Protein AF-A0A1A8FZF9-F1 (afdb_monomer)

Nearest PDB structures (foldseek):
  6gkf-assembly1_B  TM=3.981E-01  e=3.442E+00  Homo sapiens

Solvent-accessible surface area (backbone atoms only — not comparable to full-atom values): 14700 Å² total; per-residue (Å²): 135,86,88,85,87,85,87,88,85,82,92,77,90,87,85,87,76,90,87,89,86,89,90,81,89,81,89,89,84,88,87,87,83,88,81,94,77,79,89,71,78,72,78,81,76,78,72,49,43,61,52,38,18,46,63,73,44,44,72,38,72,46,77,93,58,28,74,63,40,36,64,68,61,89,72,52,71,68,56,47,55,56,46,50,56,52,42,59,71,62,46,46,88,94,44,55,73,71,51,43,54,44,28,55,55,44,48,24,33,31,50,50,51,52,51,39,37,53,49,36,39,93,65,87,62,65,71,28,46,52,47,71,66,44,60,76,55,56,72,44,45,68,56,53,44,42,74,72,71,50,50,51,63,58,47,37,52,37,36,50,30,40,34,56,50,45,54,49,42,69,74,64,59,60,93,65,48,68,55,47,75,68,49,49,51,50,47,41,52,53,37,54,47,52,34,51,60,40,42,58,54,31,53,53,53,51,50,54,53,49,50,63,50,57,79,66,55,77,52,74,63,59,52,48,50,50,50,53,52,49,59,75,69,55,73,73,94,68,68,134

Organism: NCBI:txid1143690

Structure (mmCIF, N/CA/C/O backbone):
data_AF-A0A1A8FZF9-F1
#
_entry.id   AF-A0A1A8FZF9-F1
#
loop_
_atom_site.group_PDB
_atom_site.id
_atom_site.type_symbol
_atom_site.label_atom_id
_atom_site.label_alt_id
_atom_site.label_comp_id
_atom_site.label_asym_id
_atom_site.label_entity_id
_atom_site.label_seq_id
_atom_site.pdbx_PDB_ins_code
_atom_site.Cartn_x
_atom_site.Cartn_y
_atom_site.Cartn_z
_atom_site.occupancy
_atom_site.B_iso_or_equiv
_atom_site.auth_seq_id
_atom_site.auth_comp_id
_atom_site.auth_asym_id
_atom_site.auth_atom_id
_atom_site.pdbx_PDB_model_num
ATOM 1 N N . GLU A 1 1 ? -36.161 15.144 72.512 1.00 41.38 1 GLU A N 1
ATOM 2 C CA . GLU A 1 1 ? -34.882 15.852 72.317 1.00 41.38 1 GLU A CA 1
ATOM 3 C C . GLU A 1 1 ? -34.605 15.970 70.822 1.00 41.38 1 GLU A C 1
ATOM 5 O O . GLU A 1 1 ? -34.528 14.955 70.144 1.00 41.38 1 GLU A O 1
ATOM 10 N N . GLU A 1 2 ? -34.528 17.198 70.315 1.00 36.44 2 GLU A N 1
ATOM 11 C CA . GLU A 1 2 ? -33.572 17.590 69.260 1.00 36.44 2 GLU A CA 1
ATOM 12 C C . GLU A 1 2 ? -32.290 18.111 69.963 1.00 36.44 2 GLU A C 1
ATOM 14 O O . GLU A 1 2 ? -32.360 18.294 71.185 1.00 36.44 2 GLU A O 1
ATOM 19 N N . PRO A 1 3 ? -31.154 18.420 69.286 1.00 43.31 3 PRO A N 1
ATOM 20 C CA . PRO A 1 3 ? -30.845 18.413 67.841 1.00 43.31 3 PRO A CA 1
ATOM 21 C C . PRO A 1 3 ? -29.692 17.399 67.531 1.00 43.31 3 PRO A C 1
ATOM 23 O O . PRO A 1 3 ? -29.533 16.448 68.285 1.00 43.31 3 PRO A O 1
ATOM 26 N N . THR A 1 4 ? -28.852 17.413 66.477 1.00 35.03 4 THR A N 1
ATOM 27 C CA . THR A 1 4 ? -28.523 18.375 65.394 1.00 35.03 4 THR A CA 1
ATOM 28 C C . THR A 1 4 ? -27.967 17.634 64.160 1.00 35.03 4 THR A C 1
ATOM 30 O O . THR A 1 4 ? -27.540 16.486 64.256 1.00 35.03 4 THR A O 1
ATOM 33 N N . VAL A 1 5 ? -27.875 18.318 63.015 1.00 42.47 5 VAL A N 1
ATOM 34 C CA . VAL A 1 5 ? -27.098 17.911 61.822 1.00 42.47 5 VAL A CA 1
ATOM 35 C C . VAL A 1 5 ? -25.685 18.521 61.860 1.00 42.47 5 VAL A C 1
ATOM 37 O O . VAL A 1 5 ? -25.517 19.635 62.354 1.00 42.47 5 VAL A O 1
ATOM 40 N N . THR A 1 6 ? -24.663 17.866 61.289 1.00 36.47 6 THR A N 1
ATOM 41 C CA . THR A 1 6 ? -23.446 18.571 60.815 1.00 36.47 6 THR A CA 1
ATOM 42 C C . THR A 1 6 ? -22.744 17.855 59.649 1.00 36.47 6 THR A C 1
ATOM 44 O O . THR A 1 6 ? -22.809 16.635 59.518 1.00 36.47 6 THR A O 1
ATOM 47 N N . GLU A 1 7 ? -22.115 18.641 58.768 1.00 33.09 7 GLU A N 1
ATOM 48 C CA . GLU A 1 7 ? -21.576 18.239 57.457 1.00 33.09 7 GLU A CA 1
ATOM 49 C C . GLU A 1 7 ? -20.197 17.544 57.470 1.00 33.09 7 GLU A C 1
ATOM 51 O O . GLU A 1 7 ? -19.412 17.638 58.412 1.00 33.09 7 GLU A O 1
ATOM 56 N N . ALA A 1 8 ? -19.861 16.921 56.334 1.00 36.12 8 ALA A N 1
ATOM 57 C CA . ALA A 1 8 ? -18.526 16.415 56.011 1.00 36.12 8 ALA A CA 1
ATOM 58 C C . ALA A 1 8 ? -17.609 17.489 55.372 1.00 36.12 8 ALA A C 1
ATOM 60 O O . ALA A 1 8 ? -18.101 18.360 54.655 1.00 36.12 8 ALA A O 1
ATOM 61 N N . PRO A 1 9 ? -16.266 17.368 55.479 1.00 37.16 9 PRO A N 1
ATOM 62 C CA . PRO A 1 9 ? -15.335 18.132 54.646 1.00 37.16 9 PRO A CA 1
ATOM 63 C C . PRO A 1 9 ? -14.453 17.284 53.702 1.00 37.16 9 PRO A C 1
ATOM 65 O O . PRO A 1 9 ? -13.922 16.227 54.039 1.00 37.16 9 PRO A O 1
ATOM 68 N N . VAL A 1 10 ? -14.236 17.824 52.498 1.00 33.41 10 VAL A N 1
ATOM 69 C CA . VAL A 1 10 ? -13.424 17.263 51.398 1.00 33.41 10 VAL A CA 1
ATOM 70 C C . VAL A 1 10 ? -11.909 17.478 51.612 1.00 33.41 10 VAL A C 1
ATOM 72 O O . VAL A 1 10 ? -11.500 18.606 51.903 1.00 33.41 10 VAL A O 1
ATOM 75 N N . PRO A 1 11 ? -11.028 16.491 51.337 1.00 35.78 11 PRO A N 1
ATOM 76 C CA . PRO A 1 11 ? -9.579 16.706 51.349 1.00 35.78 11 PRO A CA 1
ATOM 77 C C . PRO A 1 11 ? -9.079 17.442 50.086 1.00 35.78 11 PRO A C 1
ATOM 79 O O . PRO A 1 11 ? -9.151 16.940 48.962 1.00 35.78 11 PRO A O 1
ATOM 82 N N . LYS A 1 12 ? -8.511 18.644 50.267 1.00 33.38 12 LYS A N 1
ATOM 83 C CA . LYS A 1 12 ? -7.872 19.441 49.198 1.00 33.38 12 LYS A CA 1
ATOM 84 C C . LYS A 1 12 ? -6.376 19.122 49.027 1.00 33.38 12 LYS A C 1
ATOM 86 O O . LYS A 1 12 ? -5.649 18.846 49.975 1.00 33.38 12 LYS A O 1
ATOM 91 N N . LYS A 1 13 ? -5.909 19.242 47.779 1.00 30.19 13 LYS A N 1
ATOM 92 C CA . LYS A 1 13 ? -4.521 19.031 47.315 1.00 30.19 13 LYS A CA 1
ATOM 93 C C . LYS A 1 13 ? -3.503 19.928 48.045 1.00 30.19 13 LYS A C 1
ATOM 95 O O . LYS A 1 13 ? -3.697 21.141 48.086 1.00 30.19 13 LYS A O 1
ATOM 100 N N . LYS A 1 14 ? -2.342 19.385 48.440 1.00 32.28 14 LYS A N 1
ATOM 101 C CA . LYS A 1 14 ? -1.120 20.171 48.720 1.00 32.28 14 LYS A CA 1
ATOM 102 C C . LYS A 1 14 ? -0.102 20.020 47.581 1.00 32.28 14 LYS A C 1
ATOM 104 O O . LYS A 1 14 ? 0.283 18.913 47.225 1.00 32.28 14 LYS A O 1
ATOM 109 N N . LYS A 1 15 ? 0.346 21.151 47.021 1.00 27.69 15 LYS A N 1
ATOM 110 C CA . LYS A 1 15 ? 1.556 21.261 46.183 1.00 27.69 15 LYS A CA 1
ATOM 111 C C . LYS A 1 15 ? 2.697 21.784 47.058 1.00 27.69 15 LYS A C 1
ATOM 113 O O . LYS A 1 15 ? 2.498 22.791 47.733 1.00 27.69 15 LYS A O 1
ATOM 118 N N . ALA A 1 16 ? 3.884 21.189 46.972 1.00 34.97 16 ALA A N 1
ATOM 119 C CA . ALA A 1 16 ? 5.116 21.777 47.504 1.00 34.97 16 ALA A CA 1
ATOM 120 C C . ALA A 1 16 ? 5.939 22.430 46.376 1.00 34.97 16 ALA A C 1
ATOM 122 O O . ALA A 1 16 ? 5.921 21.983 45.229 1.00 34.97 16 ALA A O 1
ATOM 123 N N . LYS A 1 17 ? 6.625 23.529 46.701 1.00 31.14 17 LYS A N 1
ATOM 124 C CA . LYS A 1 17 ? 7.463 24.348 45.806 1.00 31.14 17 LYS A CA 1
ATOM 125 C C . LYS A 1 17 ? 8.955 24.089 46.108 1.00 31.14 17 LYS A C 1
ATOM 127 O O . LYS A 1 17 ? 9.264 23.820 47.257 1.00 31.14 17 LYS A O 1
ATOM 132 N N . LYS A 1 18 ? 9.821 24.244 45.081 1.00 26.55 18 LYS A N 1
ATOM 133 C CA . LYS A 1 18 ? 11.043 25.112 45.008 1.00 26.55 18 LYS A CA 1
ATOM 134 C C . LYS A 1 18 ? 11.926 25.190 46.287 1.00 26.55 18 LYS A C 1
ATOM 136 O O . LYS A 1 18 ? 11.402 25.455 47.352 1.00 26.55 18 LYS A O 1
ATOM 141 N N . ALA A 1 19 ? 13.263 25.167 46.292 1.00 29.77 19 ALA A N 1
ATOM 142 C CA . ALA A 1 19 ? 14.327 25.389 45.295 1.00 29.77 19 ALA A CA 1
ATOM 143 C C . ALA A 1 19 ? 15.594 24.584 45.750 1.00 29.77 19 ALA A C 1
ATOM 145 O O . ALA A 1 19 ? 15.468 23.780 46.660 1.00 29.77 19 ALA A O 1
ATOM 146 N N . LYS A 1 20 ? 16.830 24.696 45.232 1.00 29.64 20 LYS A N 1
ATOM 147 C CA . LYS A 1 20 ? 17.674 25.897 45.048 1.00 29.64 20 LYS A CA 1
ATOM 148 C C . LYS A 1 20 ? 18.932 25.540 44.226 1.00 29.64 20 LYS A C 1
ATOM 150 O O . LYS A 1 20 ? 19.351 24.391 44.190 1.00 29.64 20 LYS A O 1
ATOM 155 N N . LYS A 1 21 ? 19.523 26.543 43.573 1.00 29.03 21 LYS A N 1
ATOM 156 C CA . LYS A 1 21 ? 20.703 26.471 42.689 1.00 29.03 21 LYS A CA 1
ATOM 157 C C . LYS A 1 21 ? 21.884 27.173 43.380 1.00 29.03 21 LYS A C 1
ATOM 159 O O . LYS A 1 21 ? 21.663 28.246 43.940 1.00 29.03 21 LYS A O 1
ATOM 164 N N . SER A 1 22 ? 23.104 26.637 43.315 1.00 32.91 22 SER A N 1
ATOM 165 C CA . SER A 1 22 ? 24.343 27.325 43.740 1.00 32.91 22 SER A CA 1
ATOM 166 C C . SER A 1 22 ? 25.456 27.168 42.687 1.00 32.91 22 SER A C 1
ATOM 168 O O . SER A 1 22 ? 25.365 26.310 41.810 1.00 32.91 22 SER A O 1
ATOM 170 N N . LYS A 1 23 ? 26.430 28.093 42.683 1.00 31.77 23 LYS A N 1
ATOM 171 C CA . LYS A 1 23 ? 27.393 28.320 41.583 1.00 31.77 23 LYS A CA 1
ATOM 172 C C . LYS A 1 23 ? 28.644 29.079 42.077 1.00 31.77 23 LYS A C 1
ATOM 174 O O . LYS A 1 23 ? 28.491 30.229 42.478 1.00 31.77 23 LYS A O 1
ATOM 179 N N . ARG A 1 24 ? 29.840 28.478 41.972 1.00 29.36 24 ARG A N 1
ATOM 180 C CA . ARG A 1 24 ? 31.227 29.045 41.910 1.00 29.36 24 ARG A CA 1
ATOM 181 C C . ARG A 1 24 ? 32.188 27.825 41.869 1.00 29.36 24 ARG A C 1
ATOM 183 O O . ARG A 1 24 ? 31.876 26.862 42.554 1.00 29.36 24 ARG A O 1
ATOM 190 N N . ALA A 1 25 ? 33.171 27.651 40.970 1.00 32.25 25 ALA A N 1
ATOM 191 C CA . ALA A 1 25 ? 34.331 28.476 40.551 1.00 32.25 25 ALA A CA 1
ATOM 192 C C . ALA A 1 25 ? 35.403 28.588 41.669 1.00 32.25 25 ALA A C 1
ATOM 194 O O . ALA A 1 25 ? 35.000 28.818 42.804 1.00 32.25 25 ALA A O 1
ATOM 195 N N . LYS A 1 26 ? 36.729 28.468 41.437 1.00 31.06 26 LYS A N 1
ATOM 196 C CA . LYS A 1 26 ? 37.551 28.492 40.193 1.00 31.06 26 LYS A CA 1
ATOM 197 C C . LYS A 1 26 ? 38.982 27.922 40.461 1.00 31.06 26 LYS A C 1
ATOM 199 O O . LYS A 1 26 ? 39.368 27.903 41.620 1.00 31.06 26 LYS A O 1
ATOM 204 N N . GLU A 1 27 ? 39.746 27.602 39.397 1.00 26.88 27 GLU A N 1
ATOM 205 C CA . GLU A 1 27 ? 41.235 27.433 39.335 1.00 26.88 27 GLU A CA 1
ATOM 206 C C . GLU A 1 27 ? 41.898 26.232 40.071 1.00 26.88 27 GLU A C 1
ATOM 208 O O . GLU A 1 27 ? 41.356 25.735 41.048 1.00 26.88 27 GLU A O 1
ATOM 213 N N . ALA A 1 28 ? 43.033 25.657 39.618 1.00 29.41 28 ALA A N 1
ATOM 214 C CA . ALA A 1 28 ? 44.016 26.074 38.591 1.00 29.41 28 ALA A CA 1
ATOM 215 C C . ALA A 1 28 ? 44.566 24.908 37.708 1.00 29.41 28 ALA A C 1
ATOM 217 O O . ALA A 1 28 ? 44.296 23.736 37.961 1.00 29.41 28 ALA A O 1
ATOM 218 N N . SER A 1 29 ? 45.366 25.248 36.688 1.00 30.25 29 SER A N 1
ATOM 219 C CA . SER A 1 29 ? 46.256 24.368 35.885 1.00 30.25 29 SER A CA 1
ATOM 220 C C . SER A 1 29 ? 47.680 24.980 35.912 1.00 30.25 29 SER A C 1
ATOM 222 O O . SER A 1 29 ? 47.775 26.137 36.336 1.00 30.25 29 SER A O 1
ATOM 224 N N . PRO A 1 30 ? 48.779 24.275 35.554 1.00 42.06 30 PRO A N 1
ATOM 225 C CA . PRO A 1 30 ? 49.055 23.748 34.198 1.00 42.06 30 PRO A CA 1
ATOM 226 C C . PRO A 1 30 ? 49.694 22.321 34.263 1.00 42.06 30 PRO A C 1
ATOM 228 O O . PRO A 1 30 ? 49.529 21.664 35.286 1.00 42.06 30 PRO A O 1
ATOM 231 N N . ASP A 1 31 ? 50.374 21.717 33.275 1.00 27.83 31 ASP A N 1
ATOM 232 C CA . ASP A 1 31 ? 50.641 22.034 31.854 1.00 27.83 31 ASP A CA 1
ATOM 233 C C . ASP A 1 31 ? 50.832 20.732 31.029 1.00 27.83 31 ASP A C 1
ATOM 235 O O . ASP A 1 31 ? 51.118 19.685 31.609 1.00 27.83 31 ASP A O 1
ATOM 239 N N . SER A 1 32 ? 50.723 20.806 29.694 1.00 31.95 32 SER A N 1
ATOM 240 C CA . SER A 1 32 ? 51.457 20.001 28.687 1.00 31.95 32 SER A CA 1
ATOM 241 C C . SER A 1 32 ? 50.967 20.359 27.272 1.00 31.95 32 SER A C 1
ATOM 243 O O . SER A 1 32 ? 49.768 20.530 27.038 1.00 31.95 32 SER A O 1
ATOM 245 N N . ALA A 1 33 ? 51.888 20.481 26.314 1.00 33.41 33 ALA A N 1
ATOM 246 C CA . ALA A 1 33 ? 51.656 21.167 25.044 1.00 33.41 33 ALA A CA 1
ATOM 247 C C . ALA A 1 33 ? 51.453 20.254 23.816 1.00 33.41 33 ALA A C 1
ATOM 249 O O . ALA A 1 33 ? 51.855 19.096 23.786 1.00 33.41 33 ALA A O 1
ATOM 250 N N . CYS A 1 34 ? 50.971 20.895 22.742 1.00 26.11 34 CYS A N 1
ATOM 251 C CA . CYS A 1 34 ? 51.179 20.542 21.330 1.00 26.11 34 CYS A CA 1
ATOM 252 C C . CYS A 1 34 ? 50.431 19.319 20.751 1.00 26.11 34 CYS A C 1
ATOM 254 O O . CYS A 1 34 ? 50.871 18.181 20.862 1.00 26.11 34 CYS A O 1
ATOM 256 N N . ALA A 1 35 ? 49.378 19.577 19.964 1.00 30.86 35 ALA A N 1
ATOM 257 C CA . ALA A 1 35 ? 49.491 19.591 18.494 1.00 30.86 35 ALA A CA 1
ATOM 258 C C . ALA A 1 35 ? 48.116 19.798 17.827 1.00 30.86 35 ALA A C 1
ATOM 260 O O . ALA A 1 35 ? 47.153 19.091 18.113 1.00 30.86 35 ALA A O 1
ATOM 261 N N . SER A 1 36 ? 48.021 20.743 16.886 1.00 36.34 36 SER A N 1
ATOM 262 C CA . SER A 1 36 ? 46.842 20.853 16.016 1.00 36.34 36 SER A CA 1
ATOM 263 C C . SER A 1 36 ? 46.877 19.788 14.922 1.00 36.34 36 SER A C 1
ATOM 265 O O . SER A 1 36 ? 47.754 19.826 14.060 1.00 36.34 36 SER A O 1
ATOM 267 N N . SER A 1 37 ? 45.864 18.924 14.857 1.00 33.16 37 SER A N 1
ATOM 268 C CA . SER A 1 37 ? 45.554 18.176 13.637 1.00 33.16 37 SER A CA 1
ATOM 269 C C . SER A 1 37 ? 44.045 18.088 13.388 1.00 33.16 37 SER A C 1
ATOM 271 O O . SER A 1 37 ? 43.299 17.400 14.071 1.00 33.16 37 SER A O 1
ATOM 273 N N . LYS A 1 38 ? 43.626 18.835 12.359 1.00 34.06 38 LYS A N 1
ATOM 274 C CA . LYS A 1 38 ? 42.536 18.541 11.414 1.00 34.06 38 LYS A CA 1
ATOM 275 C C . LYS A 1 38 ? 41.290 17.852 11.995 1.00 34.06 38 LYS A C 1
ATOM 277 O O . LYS A 1 38 ? 41.224 16.632 12.088 1.00 34.06 38 LYS A O 1
ATOM 282 N N . THR A 1 39 ? 40.232 18.638 12.192 1.00 34.50 39 THR A N 1
ATOM 283 C CA . THR A 1 39 ? 38.859 18.131 12.314 1.00 34.50 39 THR A CA 1
ATOM 284 C C . THR A 1 39 ? 38.441 17.441 11.012 1.00 34.50 39 THR A C 1
ATOM 286 O O . THR A 1 39 ? 37.892 18.072 10.104 1.00 34.50 39 THR A O 1
ATOM 289 N N . GLU A 1 40 ? 38.720 16.145 10.889 1.00 35.19 40 GLU A N 1
ATOM 290 C CA . GLU A 1 40 ? 38.207 15.343 9.784 1.00 35.19 40 GLU A CA 1
ATOM 291 C C . GLU A 1 40 ? 36.677 15.352 9.817 1.00 35.19 40 GLU A C 1
ATOM 293 O O . GLU A 1 40 ? 36.043 15.097 10.844 1.00 35.19 40 GLU A O 1
ATOM 298 N N . LYS A 1 41 ? 36.062 15.663 8.670 1.00 40.44 41 LYS A N 1
ATOM 299 C CA . LYS A 1 41 ? 34.616 15.520 8.499 1.00 40.44 41 LYS A CA 1
ATOM 300 C C . LYS A 1 41 ? 34.265 14.049 8.679 1.00 40.44 41 LYS A C 1
ATOM 302 O O . LYS A 1 41 ? 34.543 13.246 7.790 1.00 40.44 41 LYS A O 1
ATOM 307 N N . SER A 1 42 ? 33.595 13.726 9.783 1.00 34.91 42 SER A N 1
ATOM 308 C CA . SER A 1 42 ? 32.969 12.421 9.987 1.00 34.91 42 SER A CA 1
ATOM 309 C C . SER A 1 42 ? 32.157 12.050 8.735 1.00 34.91 42 SER A C 1
ATOM 311 O O . SER A 1 42 ? 31.395 12.899 8.246 1.00 34.91 42 SER A O 1
ATOM 313 N N . PRO A 1 43 ? 32.297 10.830 8.183 1.00 45.16 43 PRO A N 1
ATOM 314 C CA . PRO A 1 43 ? 31.506 10.419 7.034 1.00 45.16 43 PRO A CA 1
ATOM 315 C C . PRO A 1 43 ? 30.019 10.571 7.354 1.00 45.16 43 PRO A C 1
ATOM 317 O O . PRO A 1 43 ? 29.560 10.111 8.398 1.00 45.16 43 PRO A O 1
ATOM 320 N N . LYS A 1 44 ? 29.253 11.212 6.462 1.00 49.62 44 LYS A N 1
ATOM 321 C CA . LYS A 1 44 ? 27.790 11.231 6.581 1.00 49.62 44 LYS A CA 1
ATOM 322 C C . LYS A 1 44 ? 27.299 9.789 6.493 1.00 49.62 44 LYS A C 1
ATOM 324 O O . LYS A 1 44 ? 27.306 9.209 5.407 1.00 49.62 44 LYS A O 1
ATOM 329 N N . GLU A 1 45 ? 26.908 9.227 7.631 1.00 53.69 45 GLU A N 1
ATOM 330 C CA . GLU A 1 45 ? 26.400 7.864 7.734 1.00 53.69 45 GLU A CA 1
ATOM 331 C C . GLU A 1 45 ? 25.238 7.683 6.746 1.00 53.69 45 GLU A C 1
ATOM 333 O O . GLU A 1 45 ? 24.268 8.450 6.742 1.00 53.69 45 GLU A O 1
ATOM 338 N N . LYS A 1 46 ? 25.376 6.725 5.821 1.00 74.12 46 LYS A N 1
ATOM 339 C CA . LYS A 1 46 ? 24.377 6.508 4.771 1.00 74.12 46 LYS A CA 1
ATOM 340 C C . LYS A 1 46 ? 23.118 5.928 5.410 1.00 74.12 46 LYS A C 1
ATOM 342 O O . LYS A 1 46 ? 23.102 4.753 5.765 1.00 74.12 46 LYS A O 1
ATOM 347 N N . LEU A 1 47 ? 22.065 6.746 5.497 1.00 81.50 47 LEU A N 1
ATOM 348 C CA . LEU A 1 47 ? 20.734 6.342 5.962 1.00 81.50 47 LEU A CA 1
ATOM 349 C C . LEU A 1 47 ? 20.314 5.004 5.344 1.00 81.50 47 LEU A C 1
ATOM 351 O O . LEU A 1 47 ? 20.303 4.842 4.114 1.00 81.50 47 LEU A O 1
ATOM 355 N N . SER A 1 48 ? 19.918 4.059 6.196 1.00 92.06 48 SER A N 1
ATOM 356 C CA . SER A 1 48 ? 19.479 2.743 5.744 1.00 92.06 48 SER A CA 1
ATOM 357 C C . SER A 1 48 ? 18.271 2.860 4.809 1.00 92.06 48 SER A C 1
ATOM 359 O O . SER A 1 48 ? 17.481 3.807 4.882 1.00 92.06 48 SER A O 1
ATOM 361 N N . ALA A 1 49 ? 18.078 1.863 3.942 1.00 91.75 49 ALA A N 1
ATOM 362 C CA . ALA A 1 49 ? 16.921 1.789 3.042 1.00 91.75 49 ALA A CA 1
ATOM 363 C C . ALA A 1 49 ? 15.581 2.005 3.778 1.00 91.75 49 ALA A C 1
ATOM 365 O O . ALA A 1 49 ? 14.685 2.690 3.285 1.00 91.75 49 ALA A O 1
ATOM 366 N N . ARG A 1 50 ? 15.462 1.469 5.002 1.00 94.69 50 ARG A N 1
ATOM 367 C CA . ARG A 1 50 ? 14.283 1.627 5.863 1.00 94.69 50 ARG A CA 1
ATOM 368 C C . ARG A 1 50 ? 14.096 3.068 6.342 1.00 94.69 50 ARG A C 1
ATOM 370 O O . ARG A 1 50 ? 12.961 3.538 6.397 1.00 94.69 50 ARG A O 1
ATOM 377 N N . GLU A 1 51 ? 15.171 3.754 6.717 1.00 94.06 51 GLU A N 1
ATOM 378 C CA . GLU A 1 51 ? 15.111 5.137 7.205 1.00 94.06 51 GLU A CA 1
ATOM 379 C C . GLU A 1 51 ? 14.814 6.114 6.076 1.00 94.06 51 GLU A C 1
ATOM 381 O O . GLU A 1 51 ? 13.944 6.965 6.248 1.00 94.06 51 GLU A O 1
ATOM 386 N N . ARG A 1 52 ? 15.434 5.936 4.900 1.00 94.50 52 ARG A N 1
ATOM 387 C CA . ARG A 1 52 ? 15.089 6.690 3.683 1.00 94.50 52 ARG A CA 1
ATOM 388 C C . ARG A 1 52 ? 13.610 6.533 3.333 1.00 94.50 52 ARG A C 1
ATOM 390 O O . ARG A 1 52 ? 12.905 7.527 3.161 1.00 94.50 52 ARG A O 1
ATOM 397 N N . ALA A 1 53 ? 13.109 5.297 3.334 1.00 94.31 53 ALA A N 1
ATOM 398 C CA . ALA A 1 53 ? 11.700 5.015 3.083 1.00 94.31 53 ALA A CA 1
ATOM 399 C C . ALA A 1 53 ? 10.758 5.605 4.151 1.00 94.31 53 ALA A C 1
ATOM 401 O O . ALA A 1 53 ? 9.686 6.104 3.812 1.00 94.31 53 ALA A O 1
ATOM 402 N N . PHE A 1 54 ? 11.145 5.607 5.431 1.00 95.25 54 PHE A N 1
ATOM 403 C CA . PHE A 1 54 ? 10.370 6.257 6.495 1.00 95.25 54 PHE A CA 1
ATOM 404 C C . PHE A 1 54 ? 10.367 7.789 6.355 1.00 95.25 54 PHE A C 1
ATOM 406 O O . PHE A 1 54 ? 9.300 8.400 6.355 1.00 95.25 54 PHE A O 1
ATOM 413 N N . GLN A 1 55 ? 11.529 8.421 6.176 1.00 94.88 55 GLN A N 1
ATOM 414 C CA . GLN A 1 55 ? 11.631 9.876 6.020 1.00 94.88 55 GLN A CA 1
ATOM 415 C C . GLN A 1 55 ? 10.859 10.362 4.785 1.00 94.88 55 GLN A C 1
ATOM 417 O O . GLN A 1 55 ? 10.044 11.278 4.894 1.00 94.88 55 GLN A O 1
ATOM 422 N N . GLY A 1 56 ? 11.025 9.699 3.636 1.00 93.56 56 GLY A N 1
ATOM 423 C CA . GLY A 1 56 ? 10.325 10.057 2.401 1.00 93.56 56 GLY A CA 1
ATOM 424 C C . GLY A 1 56 ? 8.814 9.786 2.419 1.00 93.56 56 GLY A C 1
ATOM 425 O O . GLY A 1 56 ? 8.080 10.418 1.662 1.00 93.56 56 GLY A O 1
ATOM 426 N N . LEU A 1 57 ? 8.314 8.896 3.289 1.00 94.88 57 LEU A N 1
ATOM 427 C CA . LEU A 1 57 ? 6.870 8.678 3.469 1.00 94.88 57 LEU A CA 1
ATOM 428 C C . LEU A 1 57 ? 6.214 9.630 4.480 1.00 94.88 57 LEU A C 1
ATOM 430 O O . LEU A 1 57 ? 4.997 9.838 4.417 1.00 94.88 57 LEU A O 1
ATOM 434 N N . ALA A 1 58 ? 6.983 10.219 5.400 1.00 94.12 58 ALA A N 1
ATOM 435 C CA . ALA A 1 58 ? 6.454 11.072 6.463 1.00 94.12 58 ALA A CA 1
ATOM 436 C C . ALA A 1 58 ? 5.533 12.217 5.977 1.00 94.12 58 ALA A C 1
ATOM 438 O O . ALA A 1 58 ? 4.487 12.420 6.609 1.00 94.12 58 ALA A O 1
ATOM 439 N N . PRO A 1 59 ? 5.800 12.913 4.847 1.00 93.56 59 PRO A N 1
ATOM 440 C CA . PRO A 1 59 ? 4.921 13.971 4.346 1.00 93.56 59 PRO A CA 1
ATOM 441 C C . PRO A 1 59 ? 3.475 13.520 4.098 1.00 93.56 59 PRO A C 1
ATOM 443 O O . PRO A 1 59 ? 2.550 14.291 4.376 1.00 93.56 59 PRO A O 1
ATOM 446 N N . TYR A 1 60 ? 3.264 12.282 3.629 1.00 92.75 60 TYR A N 1
ATOM 447 C CA . TYR A 1 60 ? 1.942 11.739 3.283 1.00 92.75 60 TYR A CA 1
ATOM 448 C C . TYR A 1 60 ? 1.140 11.289 4.514 1.00 92.75 60 TYR A C 1
ATOM 450 O O . TYR A 1 60 ? -0.090 11.362 4.515 1.00 92.75 60 TYR A O 1
ATOM 458 N N . PHE A 1 61 ? 1.824 10.893 5.592 1.00 91.56 61 PHE A N 1
ATOM 459 C CA . PHE A 1 61 ? 1.200 10.505 6.863 1.00 91.56 61 PHE A CA 1
ATOM 460 C C . PHE A 1 61 ? 1.046 11.662 7.867 1.00 91.56 61 PHE A C 1
ATOM 462 O O . PHE A 1 61 ? 0.384 11.488 8.895 1.00 91.56 61 PHE A O 1
ATOM 469 N N . ALA A 1 62 ? 1.591 12.847 7.576 1.00 86.00 62 ALA A N 1
ATOM 470 C CA . ALA A 1 62 ? 1.514 14.035 8.427 1.00 86.00 62 ALA A CA 1
ATOM 471 C C . ALA A 1 62 ? 0.293 14.940 8.141 1.00 86.00 62 ALA A C 1
ATOM 473 O O . ALA A 1 62 ? -0.113 15.138 6.992 1.00 86.00 62 ALA A O 1
ATOM 474 N N . GLY A 1 63 ? -0.231 15.586 9.189 1.00 84.38 63 GLY A N 1
ATOM 475 C CA . GLY A 1 63 ? -1.278 16.616 9.100 1.00 84.38 63 GLY A CA 1
ATOM 476 C C . GLY A 1 63 ? -2.717 16.093 8.984 1.00 84.38 63 GLY A C 1
ATOM 477 O O . GLY A 1 63 ? -2.977 14.894 9.090 1.00 84.38 63 GLY A O 1
ATOM 478 N N . LYS A 1 64 ? -3.665 17.023 8.788 1.00 76.19 64 LYS A N 1
ATOM 479 C CA . LYS A 1 64 ? -5.119 16.754 8.754 1.00 76.19 64 LYS A CA 1
ATOM 480 C C . LYS A 1 64 ? -5.606 16.143 7.425 1.00 76.19 64 LYS A C 1
ATOM 482 O O . LYS A 1 64 ? -6.606 15.439 7.409 1.00 76.19 64 LYS A O 1
ATOM 487 N N . SER A 1 65 ? -4.888 16.358 6.320 1.00 80.12 65 SER A N 1
ATOM 488 C CA . SER A 1 65 ? -5.311 16.025 4.946 1.00 80.12 65 SER A CA 1
ATOM 489 C C . SER A 1 65 ? -4.761 14.696 4.395 1.00 80.12 65 SER A C 1
ATOM 491 O O . SER A 1 65 ? -4.611 14.544 3.181 1.00 80.12 65 SER A O 1
ATOM 493 N N . LYS A 1 66 ? -4.465 13.716 5.268 1.00 82.50 66 LYS A N 1
ATOM 494 C CA . LYS A 1 66 ? -3.769 12.459 4.906 1.00 82.50 66 LYS A CA 1
ATOM 495 C C . LYS A 1 66 ? -4.380 11.758 3.688 1.00 82.50 66 LYS A C 1
ATOM 497 O O . LYS A 1 66 ? -3.661 11.435 2.754 1.00 82.50 66 LYS A O 1
ATOM 502 N N . ALA A 1 67 ? -5.704 11.587 3.656 1.00 81.00 67 ALA A N 1
ATOM 503 C CA . ALA A 1 67 ? -6.395 10.921 2.548 1.00 81.00 67 ALA A CA 1
ATOM 504 C C . ALA A 1 67 ? -6.118 11.578 1.182 1.00 81.00 67 ALA A C 1
ATOM 506 O O . ALA A 1 67 ? -5.888 10.873 0.206 1.00 81.00 67 ALA A O 1
ATOM 507 N N . SER A 1 68 ? -6.065 12.914 1.113 1.00 85.00 68 SER A N 1
ATOM 508 C CA . SER A 1 68 ? -5.759 13.610 -0.142 1.00 85.00 68 SER A CA 1
ATOM 509 C C . SER A 1 68 ? -4.298 13.424 -0.556 1.00 85.00 68 SER A C 1
ATOM 511 O O . SER A 1 68 ? -4.015 13.095 -1.704 1.00 85.00 68 SER A O 1
ATOM 513 N N . LYS A 1 69 ? -3.368 13.533 0.402 1.00 89.94 69 LYS A N 1
ATOM 514 C CA . LYS A 1 69 ? -1.935 13.308 0.158 1.00 89.94 69 LYS A CA 1
ATOM 515 C C . LYS A 1 69 ? -1.624 11.890 -0.327 1.00 89.94 69 LYS A C 1
ATOM 517 O O . LYS A 1 69 ? -0.717 11.716 -1.128 1.00 89.94 69 LYS A O 1
ATOM 522 N N . LEU A 1 70 ? -2.365 10.893 0.159 1.00 90.38 70 LEU A N 1
ATOM 523 C CA . LEU A 1 70 ? -2.202 9.485 -0.217 1.00 90.38 70 LEU A CA 1
ATOM 524 C C . LEU A 1 70 ? -2.708 9.171 -1.638 1.00 90.38 70 LEU A C 1
ATOM 526 O O . LEU A 1 70 ? -2.202 8.238 -2.258 1.00 90.38 70 LEU A O 1
ATOM 530 N N . ARG A 1 71 ? -3.669 9.945 -2.165 1.00 88.88 71 ARG A N 1
ATOM 531 C CA . ARG A 1 71 ? -4.113 9.847 -3.570 1.00 88.88 71 ARG A CA 1
ATOM 532 C C . ARG A 1 71 ? -3.064 10.414 -4.530 1.00 88.88 71 ARG A C 1
ATOM 534 O O . ARG A 1 71 ? -2.775 9.810 -5.562 1.00 88.88 71 ARG A O 1
ATOM 541 N N . ASN A 1 72 ? -2.451 11.528 -4.131 1.00 90.44 72 ASN A N 1
ATOM 542 C CA . ASN A 1 72 ? -1.561 12.347 -4.955 1.00 90.44 72 ASN A CA 1
ATOM 543 C C . ASN A 1 72 ? -0.073 12.064 -4.658 1.00 90.44 72 ASN A C 1
ATOM 545 O O . ASN A 1 72 ? 0.733 12.988 -4.558 1.00 90.44 72 ASN A O 1
ATOM 549 N N . ILE A 1 73 ? 0.294 10.794 -4.449 1.00 92.25 73 ILE A N 1
ATOM 550 C CA . ILE A 1 73 ? 1.698 10.393 -4.269 1.00 92.25 73 ILE A CA 1
ATOM 551 C C . ILE A 1 73 ? 2.376 10.357 -5.649 1.00 92.25 73 ILE A C 1
ATOM 553 O O . ILE A 1 73 ? 1.987 9.510 -6.453 1.00 92.25 73 ILE A O 1
ATOM 557 N N . PRO A 1 74 ? 3.401 11.192 -5.912 1.00 91.62 74 PRO A N 1
ATOM 558 C CA . PRO A 1 74 ? 4.150 11.151 -7.162 1.00 91.62 74 PRO A CA 1
ATOM 559 C C . PRO A 1 74 ? 5.053 9.915 -7.210 1.00 91.62 74 PRO A C 1
ATOM 561 O O . PRO A 1 74 ? 5.827 9.646 -6.277 1.00 91.62 74 PRO A O 1
ATOM 564 N N . LEU A 1 75 ? 4.968 9.183 -8.311 1.00 91.12 75 LEU A N 1
ATOM 565 C CA . LEU A 1 75 ? 5.702 7.955 -8.607 1.00 91.12 75 LEU A CA 1
ATOM 566 C C . LEU A 1 75 ? 6.422 8.001 -9.964 1.00 91.12 75 LEU A C 1
ATOM 568 O O . LEU A 1 75 ? 7.322 7.193 -10.182 1.00 91.12 75 LEU A O 1
ATOM 572 N N . GLY A 1 76 ? 6.098 8.974 -10.818 1.00 90.88 76 GLY A N 1
ATOM 573 C CA . GLY A 1 76 ? 6.707 9.153 -12.134 1.00 90.88 76 GLY A CA 1
ATOM 574 C C . GLY A 1 76 ? 5.896 8.476 -13.237 1.00 90.88 76 GLY A C 1
ATOM 575 O O . GLY A 1 76 ? 5.219 7.475 -13.007 1.00 90.88 76 GLY A O 1
ATOM 576 N N . THR A 1 77 ? 5.974 9.030 -14.446 1.00 90.31 77 THR A N 1
ATOM 577 C CA . THR A 1 77 ? 5.053 8.755 -15.566 1.00 90.31 77 THR A CA 1
ATOM 578 C C . THR A 1 77 ? 4.887 7.271 -15.900 1.00 90.31 77 THR A C 1
ATOM 580 O O . THR A 1 77 ? 3.761 6.808 -16.050 1.00 90.31 77 THR A O 1
ATOM 583 N N . SER A 1 78 ? 5.978 6.500 -15.956 1.00 91.12 78 SER A N 1
ATOM 584 C CA . SER A 1 78 ? 5.931 5.057 -16.252 1.00 91.12 78 SER A CA 1
ATOM 585 C C . SER A 1 78 ? 5.185 4.245 -15.181 1.00 91.12 78 SER A C 1
ATOM 587 O O . SER A 1 78 ? 4.420 3.343 -15.517 1.00 91.12 78 SER A O 1
ATOM 589 N N . ILE A 1 79 ? 5.373 4.577 -13.899 1.00 94.88 79 ILE A N 1
ATOM 590 C CA . ILE A 1 79 ? 4.705 3.890 -12.785 1.00 94.88 79 ILE A CA 1
ATOM 591 C C . ILE A 1 79 ? 3.251 4.352 -12.660 1.00 94.88 79 ILE A C 1
ATOM 593 O O . ILE A 1 79 ? 2.378 3.544 -12.356 1.00 94.88 79 ILE A O 1
ATOM 597 N N . GLU A 1 80 ? 2.983 5.638 -12.892 1.00 95.19 80 GLU A N 1
ATOM 598 C CA . GLU A 1 80 ? 1.634 6.206 -12.831 1.00 95.19 80 GLU A CA 1
ATOM 599 C C . GLU A 1 80 ? 0.746 5.679 -13.961 1.00 95.19 80 GLU A C 1
ATOM 601 O O . GLU A 1 80 ? -0.351 5.224 -13.664 1.00 95.19 80 GLU A O 1
ATOM 606 N N . SER A 1 81 ? 1.248 5.604 -15.199 1.00 94.94 81 SER A N 1
ATOM 607 C CA . SER A 1 81 ? 0.538 4.991 -16.334 1.00 94.94 81 SER A CA 1
ATOM 608 C C . SER A 1 81 ? 0.077 3.559 -16.018 1.00 94.94 81 SER A C 1
ATOM 610 O O . SER A 1 81 ? -1.115 3.264 -16.030 1.00 94.94 81 SER A O 1
ATOM 612 N N . TYR A 1 82 ? 0.998 2.700 -15.566 1.00 96.88 82 TYR A N 1
ATOM 613 C CA . TYR A 1 82 ? 0.668 1.325 -15.175 1.00 96.88 82 TYR A CA 1
ATOM 614 C C . TYR A 1 82 ? -0.297 1.231 -13.974 1.00 96.88 82 TYR A C 1
ATOM 616 O O . TYR A 1 82 ? -1.016 0.246 -13.787 1.00 96.88 82 TYR A O 1
ATOM 624 N N . LEU A 1 83 ? -0.313 2.251 -13.113 1.00 96.88 83 LEU A N 1
ATOM 625 C CA . LEU A 1 83 ? -1.249 2.318 -11.997 1.00 96.88 83 LEU A CA 1
ATOM 626 C C . LEU A 1 83 ? -2.655 2.750 -12.407 1.00 96.88 83 LEU A C 1
ATOM 628 O O . LEU A 1 83 ? -3.585 2.402 -11.681 1.00 96.88 83 LEU A O 1
ATOM 632 N N . GLU A 1 84 ? -2.826 3.436 -13.536 1.00 96.38 84 GLU A N 1
ATOM 633 C CA . GLU A 1 84 ? -4.148 3.689 -14.117 1.00 96.38 84 GLU A CA 1
ATOM 634 C C . GLU A 1 84 ? -4.720 2.417 -14.775 1.00 96.38 84 GLU A C 1
ATOM 636 O O . GLU A 1 84 ? -5.908 2.131 -14.607 1.00 96.38 84 GLU A O 1
ATOM 641 N N . ASP A 1 85 ? -3.884 1.561 -15.381 1.00 96.88 85 ASP A N 1
ATOM 642 C CA . ASP A 1 85 ? -4.298 0.213 -15.823 1.00 96.88 85 ASP A CA 1
ATOM 643 C C . ASP A 1 85 ? -4.783 -0.634 -14.630 1.00 96.88 85 ASP A C 1
ATOM 645 O O . ASP A 1 85 ? -5.872 -1.221 -14.643 1.00 96.88 85 ASP A O 1
ATOM 649 N N . TYR A 1 86 ? -4.004 -0.649 -13.539 1.00 97.69 86 TYR A N 1
ATOM 650 C CA . TYR A 1 86 ? -4.396 -1.322 -12.298 1.00 97.69 86 TYR A CA 1
ATOM 651 C C . TYR A 1 86 ? -5.638 -0.690 -11.653 1.00 97.69 86 TYR A C 1
ATOM 653 O O . TYR A 1 86 ? -6.465 -1.411 -11.090 1.00 97.69 86 TYR A O 1
ATOM 661 N N . PHE A 1 87 ? -5.795 0.637 -11.724 1.00 97.19 87 PHE A N 1
ATOM 662 C CA . PHE A 1 87 ? -6.989 1.317 -11.226 1.00 97.19 87 PHE A CA 1
ATOM 663 C C . PHE A 1 87 ? -8.227 0.884 -12.009 1.00 97.19 87 PHE A C 1
ATOM 665 O O . PHE A 1 87 ? -9.212 0.486 -11.390 1.00 97.19 87 PHE A O 1
ATOM 672 N N . THR A 1 88 ? -8.140 0.862 -13.339 1.00 96.62 88 THR A N 1
ATOM 673 C CA . THR A 1 88 ? -9.198 0.394 -14.242 1.00 96.62 88 THR A CA 1
ATOM 674 C C . THR A 1 88 ? -9.613 -1.041 -13.912 1.00 96.62 88 THR A C 1
ATOM 676 O O . THR A 1 88 ? -10.802 -1.324 -13.806 1.00 96.62 88 THR A O 1
ATOM 679 N N . TYR A 1 89 ? -8.651 -1.929 -13.633 1.00 95.56 89 TYR A N 1
ATOM 680 C CA . TYR A 1 89 ? -8.919 -3.311 -13.213 1.00 95.56 89 TYR A CA 1
ATOM 681 C C . TYR A 1 89 ? -9.654 -3.439 -11.860 1.00 95.56 89 TYR A C 1
ATOM 683 O O . TYR A 1 89 ? -10.461 -4.351 -11.685 1.00 95.56 89 TYR A O 1
ATOM 691 N N . ILE A 1 90 ? -9.386 -2.564 -10.880 1.00 95.38 90 ILE A N 1
ATOM 692 C CA . ILE A 1 90 ? -10.039 -2.622 -9.551 1.00 95.38 90 ILE A CA 1
ATOM 693 C C . ILE A 1 90 ? -11.277 -1.724 -9.417 1.00 95.38 90 ILE A C 1
ATOM 695 O O . ILE A 1 90 ? -11.951 -1.775 -8.377 1.00 95.38 90 ILE A O 1
ATOM 699 N N . PHE A 1 91 ? -11.529 -0.868 -10.406 1.00 94.69 91 PHE A N 1
ATOM 700 C CA . PHE A 1 91 ? -12.677 0.022 -10.468 1.00 94.69 91 PHE A CA 1
ATOM 701 C C . PHE A 1 91 ? -13.918 -0.747 -10.933 1.00 94.69 91 PHE A C 1
ATOM 703 O O . PHE A 1 91 ? -13.842 -1.688 -11.715 1.00 94.69 91 PHE A O 1
ATOM 710 N N . CYS A 1 92 ? -15.082 -0.362 -10.419 1.00 91.62 92 CYS A N 1
ATOM 711 C CA . CYS A 1 92 ? -16.356 -0.990 -10.749 1.00 91.62 92 CYS A CA 1
ATOM 712 C C . CYS A 1 92 ? -17.308 0.126 -11.199 1.00 91.62 92 CYS A C 1
ATOM 714 O O . CYS A 1 92 ? -17.839 0.820 -10.328 1.00 91.62 92 CYS A O 1
ATOM 716 N N . PRO A 1 93 ? -17.479 0.345 -12.520 1.00 89.50 93 PRO A N 1
ATOM 717 C CA . PRO A 1 93 ? -18.283 1.449 -13.049 1.00 89.50 93 PRO A CA 1
ATOM 718 C C . PRO A 1 93 ? -19.733 1.416 -12.558 1.00 89.50 93 PRO A C 1
ATOM 720 O O . PRO A 1 93 ? -20.232 2.413 -12.047 1.00 89.50 93 PRO A O 1
ATOM 723 N N . GLU A 1 94 ? -20.355 0.237 -12.611 1.00 92.38 94 GLU A N 1
ATOM 724 C CA . GLU A 1 94 ? -21.725 -0.036 -12.145 1.00 92.38 94 GLU A CA 1
ATOM 725 C C . GLU A 1 94 ? -21.838 -0.130 -10.610 1.00 92.38 94 GLU A C 1
ATOM 727 O O . GLU A 1 94 ? -22.917 -0.324 -10.051 1.00 92.38 94 GLU A O 1
ATOM 732 N N . GLY A 1 95 ? -20.715 -0.015 -9.896 1.00 89.62 95 GLY A N 1
ATOM 733 C CA . GLY A 1 95 ? -20.672 -0.077 -8.444 1.00 89.62 95 GLY A CA 1
ATOM 734 C C . GLY A 1 95 ? -21.216 1.189 -7.783 1.00 89.62 95 GLY A C 1
ATOM 735 O O . GLY A 1 95 ? -21.102 2.297 -8.300 1.00 89.62 95 GLY A O 1
ATOM 736 N N . THR A 1 96 ? -21.736 1.038 -6.562 1.00 95.25 96 THR A N 1
ATOM 737 C CA . THR A 1 96 ? -22.161 2.182 -5.731 1.00 95.25 96 THR A CA 1
ATOM 738 C C . THR A 1 96 ? -21.030 3.202 -5.531 1.00 95.25 96 THR A C 1
ATOM 740 O O . THR A 1 96 ? -19.851 2.842 -5.539 1.00 95.25 96 THR A O 1
ATOM 743 N N . THR A 1 97 ? -21.357 4.459 -5.213 1.00 94.38 97 THR A N 1
ATOM 744 C CA . THR A 1 97 ? -20.365 5.513 -4.900 1.00 94.38 97 THR A CA 1
ATOM 745 C C . THR A 1 97 ? -19.318 5.052 -3.875 1.00 94.38 97 THR A C 1
ATOM 747 O O . THR A 1 97 ? -18.125 5.279 -4.049 1.00 94.38 97 THR A O 1
ATOM 750 N N . LYS A 1 98 ? -19.731 4.289 -2.851 1.00 93.69 98 LYS A N 1
ATOM 751 C CA . LYS A 1 98 ? -18.815 3.705 -1.853 1.00 93.69 98 LYS A CA 1
ATOM 752 C C . LYS A 1 98 ? -17.851 2.674 -2.447 1.00 93.69 98 LYS A C 1
ATOM 754 O O . LYS A 1 98 ? -16.741 2.519 -1.946 1.00 93.69 98 LYS A O 1
ATOM 759 N N . MET A 1 99 ? -18.242 1.930 -3.481 1.00 93.56 99 MET A N 1
ATOM 760 C CA . MET A 1 99 ? -17.350 1.004 -4.194 1.00 93.56 99 MET A CA 1
ATOM 761 C C . MET A 1 99 ? -16.307 1.767 -5.019 1.00 93.56 99 MET A C 1
ATOM 763 O O . MET A 1 99 ? -15.132 1.398 -4.988 1.00 93.56 99 MET A O 1
ATOM 767 N N . GLN A 1 100 ? -16.707 2.868 -5.655 1.00 93.75 100 GLN A N 1
ATOM 768 C CA . GLN A 1 100 ? -15.816 3.767 -6.397 1.00 93.75 100 GLN A CA 1
ATOM 769 C C . GLN A 1 100 ? -14.799 4.454 -5.455 1.00 93.75 100 GLN A C 1
ATOM 771 O O . GLN A 1 100 ? -13.588 4.361 -5.665 1.00 93.75 100 GLN A O 1
ATOM 776 N N . GLU A 1 101 ? -15.251 5.025 -4.331 1.00 93.12 101 GLU A N 1
ATOM 777 C CA . GLU A 1 101 ? -14.381 5.564 -3.267 1.00 93.12 101 GLU A CA 1
ATOM 778 C C . GLU A 1 101 ? -13.427 4.503 -2.692 1.00 93.12 101 GLU A C 1
ATOM 780 O O . GLU A 1 101 ? -12.249 4.768 -2.412 1.00 93.12 101 GLU A O 1
ATOM 785 N N . ASN A 1 102 ? -13.917 3.269 -2.532 1.00 93.69 102 ASN A N 1
ATOM 786 C CA . ASN A 1 102 ? -13.090 2.150 -2.104 1.00 93.69 102 ASN A CA 1
ATOM 787 C C . ASN A 1 102 ? -12.000 1.837 -3.134 1.00 93.69 102 ASN A C 1
ATOM 789 O O . ASN A 1 102 ? -10.867 1.623 -2.712 1.00 93.69 102 ASN A O 1
ATOM 793 N N . ALA A 1 103 ? -12.278 1.856 -4.443 1.00 95.06 103 ALA A N 1
ATOM 794 C CA . ALA A 1 103 ? -11.265 1.657 -5.485 1.00 95.06 103 ALA A CA 1
ATOM 795 C C . ALA A 1 103 ? -10.142 2.708 -5.398 1.00 95.06 103 ALA A C 1
ATOM 797 O O . ALA A 1 103 ? -8.966 2.348 -5.331 1.00 95.06 103 ALA A O 1
ATOM 798 N N . VAL A 1 104 ? -10.488 3.992 -5.245 1.00 94.94 104 VAL A N 1
ATOM 799 C CA . VAL A 1 104 ? -9.511 5.080 -5.027 1.00 94.94 104 VAL A CA 1
ATOM 800 C C . VAL A 1 104 ? -8.680 4.839 -3.759 1.00 94.94 104 VAL A C 1
ATOM 802 O O . VAL A 1 104 ? -7.459 5.029 -3.738 1.00 94.94 104 VAL A O 1
ATOM 805 N N . THR A 1 105 ? -9.314 4.358 -2.687 1.00 94.81 105 THR A N 1
ATOM 806 C CA . THR A 1 105 ? -8.626 4.047 -1.424 1.00 94.81 105 THR A CA 1
ATOM 807 C C . THR A 1 105 ? -7.753 2.784 -1.531 1.00 94.81 105 THR A C 1
ATOM 809 O O . THR A 1 105 ? -6.716 2.698 -0.872 1.00 94.81 105 THR A O 1
ATOM 812 N N . LYS A 1 106 ? -8.124 1.798 -2.359 1.00 95.81 106 LYS A N 1
ATOM 813 C CA . LYS A 1 106 ? -7.290 0.627 -2.682 1.00 95.81 106 LYS A CA 1
ATOM 814 C C . LYS A 1 106 ? -6.036 1.060 -3.449 1.00 95.81 106 LYS A C 1
ATOM 816 O O . LYS A 1 106 ? -4.930 0.763 -2.995 1.00 95.81 106 LYS A O 1
ATOM 821 N N . LEU A 1 107 ? -6.205 1.844 -4.520 1.00 97.31 107 LEU A N 1
ATOM 822 C CA . LEU A 1 107 ? -5.109 2.404 -5.319 1.00 97.31 107 LEU A CA 1
ATOM 823 C C . LEU A 1 107 ? -4.142 3.224 -4.457 1.00 97.31 107 LEU A C 1
ATOM 825 O O . LEU A 1 107 ? -2.936 3.013 -4.510 1.00 97.31 107 LEU A O 1
ATOM 829 N N . SER A 1 108 ? -4.662 4.096 -3.588 1.00 96.94 108 SER A N 1
ATOM 830 C CA . SER A 1 108 ? -3.844 4.921 -2.682 1.00 96.94 108 SER A CA 1
ATOM 831 C C . SER A 1 108 ? -2.931 4.080 -1.774 1.00 96.94 108 SER A C 1
ATOM 833 O O . SER A 1 108 ? -1.795 4.463 -1.496 1.00 96.94 108 SER A O 1
ATOM 835 N N . ARG A 1 109 ? -3.387 2.900 -1.324 1.00 97.12 109 ARG A N 1
ATOM 836 C CA . ARG A 1 109 ? -2.557 1.977 -0.527 1.00 97.12 109 ARG A CA 1
ATOM 837 C C . ARG A 1 109 ? -1.489 1.282 -1.377 1.00 97.12 109 ARG A C 1
ATOM 839 O O . ARG A 1 109 ? -0.365 1.137 -0.900 1.00 97.12 109 ARG A O 1
ATOM 846 N N . ALA A 1 110 ? -1.804 0.920 -2.624 1.00 97.75 110 ALA A N 1
ATOM 847 C CA . ALA A 1 110 ? -0.815 0.417 -3.581 1.00 97.75 110 ALA A CA 1
ATOM 848 C C . ALA A 1 110 ? 0.250 1.486 -3.909 1.00 97.75 110 ALA A C 1
ATOM 850 O O . ALA A 1 110 ? 1.441 1.187 -3.850 1.00 97.75 110 ALA A O 1
ATOM 851 N N . LYS A 1 111 ? -0.149 2.755 -4.112 1.00 97.56 111 LYS A N 1
ATOM 852 C CA . LYS A 1 111 ? 0.776 3.892 -4.287 1.00 97.56 111 LYS A CA 1
ATOM 853 C C . LYS A 1 111 ? 1.748 4.035 -3.107 1.00 97.56 111 LYS A C 1
ATOM 855 O O . LYS A 1 111 ? 2.945 4.188 -3.334 1.00 97.56 111 LYS A O 1
ATOM 860 N N . VAL A 1 112 ? 1.289 3.902 -1.854 1.00 97.94 112 VAL A N 1
ATOM 861 C CA . VAL A 1 112 ? 2.192 3.886 -0.678 1.00 97.94 112 VAL A CA 1
ATOM 862 C C . VAL A 1 112 ? 3.148 2.696 -0.695 1.00 97.94 112 VAL A C 1
ATOM 864 O O . VAL A 1 112 ? 4.318 2.874 -0.374 1.00 97.94 112 VAL A O 1
ATOM 867 N N . PHE A 1 113 ? 2.675 1.493 -1.026 1.00 98.31 113 PHE A N 1
ATOM 868 C CA . PHE A 1 113 ? 3.522 0.297 -1.091 1.00 98.31 113 PHE A CA 1
ATOM 869 C C . PHE A 1 113 ? 4.649 0.450 -2.125 1.00 98.31 113 PHE A C 1
ATOM 871 O O . PHE A 1 113 ? 5.811 0.179 -1.823 1.00 98.31 113 PHE A O 1
ATOM 878 N N . ILE A 1 114 ? 4.324 0.967 -3.310 1.00 97.25 114 ILE A N 1
ATOM 879 C CA . ILE A 1 114 ? 5.302 1.230 -4.369 1.00 97.25 114 ILE A CA 1
ATOM 880 C C . ILE A 1 114 ? 6.264 2.341 -3.937 1.00 97.25 114 ILE A C 1
ATOM 882 O O . ILE A 1 114 ? 7.477 2.153 -4.001 1.00 97.25 114 ILE A O 1
ATOM 886 N N . LYS A 1 115 ? 5.749 3.464 -3.410 1.00 97.00 115 LYS A N 1
ATOM 887 C CA . LYS A 1 115 ? 6.579 4.580 -2.923 1.00 97.00 115 LYS A CA 1
ATOM 888 C C . LYS A 1 115 ? 7.532 4.141 -1.812 1.00 97.00 115 LYS A C 1
ATOM 890 O O . LYS A 1 115 ? 8.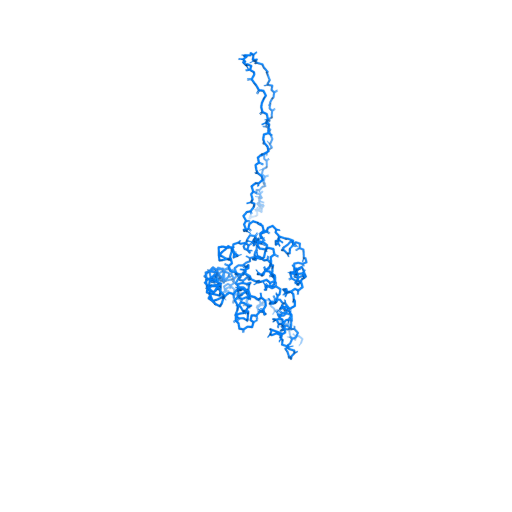674 4.583 -1.793 1.00 97.00 115 LYS A O 1
ATOM 895 N N . PHE A 1 116 ? 7.080 3.264 -0.915 1.00 97.44 116 PHE A N 1
ATOM 896 C CA . PHE A 1 116 ? 7.892 2.690 0.155 1.00 97.44 116 PHE A CA 1
ATOM 897 C C . PHE A 1 116 ? 9.117 1.946 -0.390 1.00 97.44 116 PHE A C 1
ATOM 899 O O . PHE A 1 116 ? 10.237 2.236 0.027 1.00 97.44 116 PHE A O 1
ATOM 906 N N . LEU A 1 117 ? 8.908 1.009 -1.322 1.00 96.81 117 LEU A N 1
ATOM 907 C CA . LEU A 1 117 ? 10.003 0.226 -1.896 1.00 96.81 117 LEU A CA 1
ATOM 908 C C . LEU A 1 117 ? 10.910 1.078 -2.791 1.00 96.81 117 LEU A C 1
ATOM 910 O O . LEU A 1 117 ? 12.122 0.901 -2.752 1.00 96.81 117 LEU A O 1
ATOM 914 N N . LEU A 1 118 ? 10.343 2.037 -3.528 1.00 95.25 118 LEU A N 1
ATOM 915 C CA . LEU A 1 118 ? 11.096 2.965 -4.370 1.00 95.25 118 LEU A CA 1
ATOM 916 C C . LEU A 1 118 ? 12.026 3.874 -3.544 1.00 95.25 118 LEU A C 1
ATOM 918 O O . LEU A 1 118 ? 13.194 4.013 -3.879 1.00 95.25 118 LEU A O 1
ATOM 922 N N . LEU A 1 119 ? 11.544 4.446 -2.433 1.00 94.38 119 LEU A N 1
ATOM 923 C CA . LEU A 1 119 ? 12.341 5.322 -1.555 1.00 94.38 119 LEU A CA 1
ATOM 924 C C . LEU A 1 119 ? 13.474 4.602 -0.804 1.00 94.38 119 LEU A C 1
ATOM 926 O O . LEU A 1 119 ? 14.426 5.249 -0.372 1.00 94.38 119 LEU A O 1
ATOM 930 N N . GLY A 1 120 ? 13.351 3.290 -0.593 1.00 91.12 120 GLY A N 1
ATOM 931 C CA . GLY A 1 120 ? 14.405 2.454 -0.011 1.00 91.12 120 GLY A CA 1
ATOM 932 C C . GLY A 1 120 ? 15.175 1.632 -1.050 1.00 91.12 120 GLY A C 1
ATOM 933 O O . GLY A 1 120 ? 15.873 0.690 -0.680 1.00 91.12 120 GLY A O 1
ATOM 934 N N . SER A 1 121 ? 15.018 1.950 -2.336 1.00 89.81 121 SER A N 1
ATOM 935 C CA . SER A 1 121 ? 15.823 1.400 -3.422 1.00 89.81 121 SER A CA 1
ATOM 936 C C . SER A 1 121 ? 17.047 2.278 -3.670 1.00 89.81 121 SER A C 1
ATOM 938 O O . SER A 1 121 ? 17.009 3.487 -3.448 1.00 89.81 121 SER A O 1
ATOM 940 N N . ASP A 1 122 ? 18.114 1.663 -4.171 1.00 83.44 122 ASP A N 1
ATOM 941 C CA . ASP A 1 122 ? 19.292 2.348 -4.719 1.00 83.44 122 ASP A CA 1
ATOM 942 C C . ASP A 1 122 ? 19.291 2.355 -6.260 1.00 83.44 122 ASP A C 1
ATOM 944 O O . ASP A 1 122 ? 20.261 2.771 -6.879 1.00 83.44 122 ASP A O 1
ATOM 948 N N . SER A 1 123 ? 18.210 1.872 -6.888 1.00 79.25 123 SER A N 1
ATOM 949 C CA . SER A 1 123 ? 18.041 1.900 -8.343 1.00 79.25 123 SER A CA 1
ATOM 950 C C . SER A 1 123 ? 17.360 3.188 -8.797 1.00 79.25 123 SER A C 1
ATOM 952 O O . SER A 1 123 ? 16.182 3.406 -8.501 1.00 79.25 123 SER A O 1
ATOM 954 N N . ASP A 1 124 ? 18.078 3.979 -9.593 1.00 76.44 124 ASP A N 1
ATOM 955 C CA . ASP A 1 124 ? 17.543 5.143 -10.311 1.00 76.44 124 ASP A CA 1
ATOM 956 C C . ASP A 1 124 ? 16.561 4.735 -11.434 1.00 76.44 124 ASP A C 1
ATOM 958 O O . ASP A 1 124 ? 15.706 5.515 -11.856 1.00 76.44 124 ASP A O 1
ATOM 962 N N . ALA A 1 125 ? 16.633 3.482 -11.903 1.00 81.81 125 ALA A N 1
ATOM 963 C CA . ALA A 1 125 ? 15.830 2.940 -12.999 1.00 81.81 125 ALA A CA 1
ATOM 964 C C . ALA A 1 125 ? 14.438 2.461 -12.538 1.00 81.81 125 ALA A C 1
ATOM 966 O O . ALA A 1 125 ? 14.068 1.300 -12.710 1.00 81.81 125 ALA A O 1
ATOM 967 N N . SER A 1 126 ? 13.635 3.363 -11.965 1.00 87.06 126 SER A N 1
ATOM 968 C CA . SER A 1 126 ? 12.293 3.054 -11.434 1.00 87.06 126 SER A CA 1
ATOM 969 C C . SER A 1 126 ? 11.360 2.367 -12.448 1.00 87.06 126 SER A C 1
ATOM 971 O O . SER A 1 126 ? 10.577 1.494 -12.077 1.00 87.06 126 SER A O 1
ATOM 973 N N . TRP A 1 127 ? 11.500 2.692 -13.736 1.00 88.75 127 TRP A N 1
ATOM 974 C CA . TRP A 1 127 ? 10.751 2.115 -14.859 1.00 88.75 127 TRP A CA 1
ATOM 975 C C . TRP A 1 127 ? 10.949 0.601 -15.049 1.00 88.75 127 TRP A C 1
ATOM 977 O O . TRP A 1 127 ? 10.123 -0.040 -15.697 1.00 88.75 127 TRP A O 1
ATOM 987 N N . ASN A 1 128 ? 12.023 0.011 -14.504 1.00 92.31 128 ASN A N 1
ATOM 988 C CA . ASN A 1 128 ? 12.349 -1.406 -14.697 1.00 92.31 128 ASN A CA 1
ATOM 989 C C . ASN A 1 128 ? 11.695 -2.339 -13.652 1.00 92.31 128 ASN A C 1
ATOM 991 O O . ASN A 1 128 ? 11.703 -3.563 -13.814 1.00 92.31 128 ASN A O 1
ATOM 995 N N . TRP A 1 129 ? 11.102 -1.766 -12.596 1.00 95.00 129 TRP A N 1
ATOM 996 C CA . TRP A 1 129 ? 10.393 -2.448 -11.502 1.00 95.00 129 TRP A CA 1
ATOM 997 C C . TRP A 1 129 ? 11.210 -3.437 -10.644 1.00 95.00 129 TRP A C 1
ATOM 999 O O . TRP A 1 129 ? 10.641 -4.124 -9.792 1.00 95.00 129 TRP A O 1
ATOM 1009 N N . GLU A 1 130 ? 12.538 -3.495 -10.781 1.00 93.94 130 GLU A N 1
ATOM 1010 C CA . GLU A 1 130 ? 13.400 -4.381 -9.977 1.00 93.94 130 GLU A CA 1
ATOM 1011 C C . GLU A 1 130 ? 13.356 -4.036 -8.480 1.00 93.94 130 GLU A C 1
ATOM 1013 O O . GLU A 1 130 ? 13.478 -4.928 -7.637 1.00 93.94 130 GLU A O 1
ATOM 1018 N N . PHE A 1 131 ? 13.078 -2.769 -8.139 1.00 94.62 131 PHE A N 1
ATOM 1019 C CA . PHE A 1 131 ? 12.915 -2.291 -6.759 1.00 94.62 131 PHE A CA 1
ATOM 1020 C C . PHE A 1 131 ? 11.832 -3.052 -5.968 1.00 94.62 131 PHE A C 1
ATOM 1022 O O . PHE A 1 131 ? 11.896 -3.119 -4.738 1.00 94.62 131 PHE A O 1
ATOM 1029 N N . LEU A 1 132 ? 10.862 -3.678 -6.651 1.00 95.88 132 LEU A N 1
ATOM 1030 C CA . LEU A 1 132 ? 9.850 -4.524 -6.014 1.00 95.88 132 LEU A CA 1
ATOM 1031 C C . LEU A 1 132 ? 10.452 -5.775 -5.342 1.00 95.88 132 LEU A C 1
ATOM 1033 O O . LEU A 1 132 ? 9.847 -6.311 -4.415 1.00 95.88 132 LEU A O 1
ATOM 1037 N N . ASN A 1 133 ? 11.645 -6.229 -5.751 1.00 95.00 133 ASN A N 1
ATOM 1038 C CA . ASN A 1 133 ? 12.321 -7.408 -5.193 1.00 95.00 133 ASN A CA 1
ATOM 1039 C C . ASN A 1 133 ? 13.138 -7.127 -3.911 1.00 95.00 133 ASN A C 1
ATOM 1041 O O . ASN A 1 133 ? 13.947 -7.956 -3.493 1.00 95.00 133 ASN A O 1
ATOM 1045 N N . ASN A 1 134 ? 12.959 -5.978 -3.254 1.00 94.81 134 ASN A N 1
ATOM 1046 C CA . ASN A 1 134 ? 13.674 -5.663 -2.014 1.00 94.81 134 ASN A CA 1
ATOM 1047 C C . ASN A 1 134 ? 13.037 -6.366 -0.792 1.00 94.81 134 ASN A C 1
ATOM 1049 O O . ASN A 1 134 ? 12.371 -5.747 0.039 1.00 94.81 134 ASN A O 1
ATOM 1053 N N . ILE A 1 135 ? 13.229 -7.688 -0.683 1.00 95.62 135 ILE A N 1
ATOM 1054 C CA . ILE A 1 135 ? 12.681 -8.526 0.403 1.00 95.62 135 ILE A CA 1
ATOM 1055 C C . ILE A 1 135 ? 13.108 -8.064 1.820 1.00 95.62 135 ILE A C 1
ATOM 1057 O O . ILE A 1 135 ? 12.255 -8.081 2.715 1.00 95.62 135 ILE A O 1
ATOM 1061 N N . PRO A 1 136 ? 14.361 -7.631 2.084 1.00 94.81 136 PRO A N 1
ATOM 1062 C CA . PRO A 1 136 ? 14.738 -7.088 3.393 1.00 94.81 136 PRO A CA 1
ATOM 1063 C C . PRO A 1 136 ? 13.932 -5.838 3.776 1.00 94.81 136 PRO A C 1
ATOM 1065 O O . PRO A 1 136 ? 13.392 -5.764 4.883 1.00 94.81 136 PRO A O 1
ATOM 1068 N N . LEU A 1 137 ? 13.776 -4.886 2.848 1.00 96.19 137 LEU A N 1
ATOM 1069 C CA . LEU A 1 137 ? 12.973 -3.682 3.064 1.00 96.19 137 LEU A CA 1
ATOM 1070 C C . LEU A 1 137 ? 11.487 -4.022 3.233 1.00 96.19 137 LEU A C 1
ATOM 1072 O O . LEU A 1 137 ? 10.848 -3.528 4.165 1.00 96.19 137 LEU A O 1
ATOM 1076 N N . LEU A 1 138 ? 10.961 -4.923 2.398 1.00 97.38 138 LEU A N 1
ATOM 1077 C CA . LEU A 1 138 ? 9.585 -5.425 2.442 1.00 97.38 138 LEU A CA 1
ATOM 1078 C C . LEU A 1 138 ? 9.204 -5.955 3.832 1.00 97.38 138 LEU A C 1
ATOM 1080 O O . LEU A 1 138 ? 8.165 -5.578 4.373 1.00 97.38 138 LEU A O 1
ATOM 1084 N N . LYS A 1 139 ? 10.074 -6.762 4.454 1.00 97.06 139 LYS A N 1
ATOM 1085 C CA . LYS A 1 139 ? 9.880 -7.285 5.821 1.00 97.06 139 LYS A CA 1
ATOM 1086 C C . LYS A 1 139 ? 9.750 -6.180 6.875 1.00 97.06 139 LYS A C 1
ATOM 1088 O O . LYS A 1 139 ? 9.070 -6.370 7.882 1.00 97.06 139 LYS A O 1
ATOM 1093 N N . SER A 1 140 ? 10.350 -5.010 6.647 1.00 96.81 140 SER A N 1
ATOM 1094 C CA . SER A 1 140 ? 10.240 -3.859 7.552 1.00 96.81 140 SER A CA 1
ATOM 1095 C C . SER A 1 140 ? 8.961 -3.026 7.364 1.00 96.81 140 SER A C 1
ATOM 1097 O O . SER A 1 140 ? 8.601 -2.269 8.271 1.00 96.81 140 SER A O 1
ATOM 1099 N N . TYR A 1 141 ? 8.235 -3.193 6.249 1.00 97.88 141 TYR A N 1
ATOM 1100 C CA . TYR A 1 141 ? 7.068 -2.376 5.886 1.00 97.88 141 TYR A CA 1
ATOM 1101 C C . TYR A 1 141 ? 5.986 -2.292 6.984 1.00 97.88 141 TYR A C 1
ATOM 1103 O O . TYR A 1 141 ? 5.583 -1.176 7.322 1.00 97.88 141 TYR A O 1
ATOM 1111 N N . PRO A 1 142 ? 5.563 -3.389 7.655 1.00 97.12 142 PRO A N 1
ATOM 1112 C CA . PRO A 1 142 ? 4.566 -3.297 8.725 1.00 97.12 142 PRO A CA 1
ATOM 1113 C C . PRO A 1 142 ? 5.065 -2.500 9.937 1.00 97.12 142 PRO A C 1
ATOM 1115 O O . PRO A 1 142 ? 4.275 -1.870 10.635 1.00 97.12 142 PRO A O 1
ATOM 1118 N N . THR A 1 143 ? 6.375 -2.519 10.200 1.00 96.00 143 THR A N 1
ATOM 1119 C CA . THR A 1 143 ? 6.992 -1.747 11.286 1.00 96.00 143 THR A CA 1
ATOM 1120 C C . THR A 1 143 ? 7.093 -0.267 10.921 1.00 96.00 143 THR A C 1
ATOM 1122 O O . THR A 1 143 ? 6.805 0.579 11.758 1.00 96.00 143 THR A O 1
ATOM 1125 N N . VAL A 1 144 ? 7.405 0.062 9.666 1.00 96.50 144 VAL A N 1
ATOM 1126 C CA . VAL A 1 144 ? 7.369 1.446 9.157 1.00 96.50 144 VAL A CA 1
ATOM 1127 C C . VAL A 1 144 ? 5.951 2.024 9.238 1.00 96.50 144 VAL A C 1
ATOM 1129 O O . VAL A 1 144 ? 5.767 3.128 9.744 1.00 96.50 144 VAL A O 1
ATOM 1132 N N . LEU A 1 145 ? 4.929 1.249 8.862 1.00 96.81 145 LEU A N 1
ATOM 1133 C CA . LEU A 1 145 ? 3.528 1.653 9.015 1.00 96.81 145 LEU A CA 1
ATOM 1134 C C . LEU A 1 145 ? 3.098 1.803 10.492 1.00 96.81 145 LEU A C 1
ATOM 1136 O O . LEU A 1 145 ? 2.359 2.736 10.812 1.00 96.81 145 LEU A O 1
ATOM 1140 N N . ARG A 1 146 ? 3.590 0.950 11.408 1.00 95.25 146 ARG A N 1
ATOM 1141 C CA . ARG A 1 146 ? 3.399 1.130 12.865 1.00 95.25 146 ARG A CA 1
ATOM 1142 C C . ARG A 1 146 ? 4.034 2.426 13.375 1.00 95.25 146 ARG A C 1
ATOM 1144 O O . ARG A 1 146 ? 3.407 3.114 14.174 1.00 95.25 146 ARG A O 1
ATOM 1151 N N . ASN A 1 147 ? 5.216 2.798 12.881 1.00 95.00 147 ASN A N 1
ATOM 1152 C CA . ASN A 1 147 ? 5.894 4.039 13.273 1.00 95.00 147 ASN A CA 1
ATOM 1153 C C . ASN A 1 147 ? 5.121 5.309 12.851 1.00 95.00 147 ASN A C 1
ATOM 1155 O O . ASN A 1 147 ? 5.272 6.346 13.487 1.00 95.00 147 ASN A O 1
ATOM 1159 N N . PHE A 1 148 ? 4.240 5.232 11.845 1.00 94.12 148 PHE A N 1
ATOM 1160 C CA . PHE A 1 148 ? 3.283 6.302 11.507 1.00 94.12 148 PHE A CA 1
ATOM 1161 C C . PHE A 1 148 ? 1.990 6.290 12.348 1.00 94.12 148 PHE A C 1
ATOM 1163 O O . PHE A 1 148 ? 1.051 7.035 12.056 1.00 94.12 148 PHE A O 1
ATOM 1170 N N . GLY A 1 149 ? 1.916 5.446 13.382 1.00 92.81 149 GLY A N 1
ATOM 1171 C CA . GLY A 1 149 ? 0.763 5.332 14.276 1.00 92.81 149 GLY A CA 1
ATOM 1172 C C . GLY A 1 149 ? -0.432 4.584 13.678 1.00 92.81 149 GLY A C 1
ATOM 1173 O O . GLY A 1 149 ? -1.555 4.756 14.152 1.00 92.81 149 GLY A O 1
ATOM 1174 N N . LEU A 1 150 ? -0.240 3.776 12.626 1.00 93.19 150 LEU A N 1
ATOM 1175 C CA . LEU A 1 150 ? -1.337 3.002 12.042 1.00 93.19 150 LEU A CA 1
ATOM 1176 C C . LEU A 1 150 ? -1.696 1.787 12.911 1.00 93.19 150 LEU A C 1
ATOM 1178 O O . LEU A 1 150 ? -0.833 1.023 13.341 1.00 93.19 150 LEU A O 1
ATOM 1182 N N . LEU A 1 151 ? -2.999 1.577 13.118 1.00 91.62 151 LEU A N 1
ATOM 1183 C CA . LEU A 1 151 ? -3.525 0.407 13.825 1.00 91.62 151 LEU A CA 1
ATOM 1184 C C . LEU A 1 151 ? -3.278 -0.892 13.031 1.00 91.62 151 LEU A C 1
ATOM 1186 O O . LEU A 1 151 ? -3.312 -0.856 11.797 1.00 91.62 151 LEU A O 1
ATOM 1190 N N . PRO A 1 152 ? -3.128 -2.058 13.695 1.00 90.50 152 PRO A N 1
ATOM 1191 C CA . PRO A 1 152 ? -2.917 -3.346 13.024 1.00 90.50 152 PRO A CA 1
ATOM 1192 C C . PRO A 1 152 ? -3.964 -3.674 11.948 1.00 90.50 152 PRO A C 1
ATOM 1194 O O . PRO A 1 152 ? -3.624 -4.221 10.902 1.00 90.50 152 PRO A O 1
ATOM 1197 N N . THR A 1 153 ? -5.228 -3.290 12.162 1.00 90.38 153 THR A N 1
ATOM 1198 C CA . THR A 1 153 ? -6.318 -3.447 11.182 1.00 90.38 153 THR A CA 1
ATOM 1199 C C . THR A 1 153 ? -6.036 -2.660 9.907 1.00 90.38 153 THR A C 1
ATOM 1201 O O . THR A 1 153 ? -6.086 -3.213 8.812 1.00 90.38 153 THR A O 1
ATOM 1204 N N . THR A 1 154 ? -5.663 -1.388 10.041 1.00 93.94 154 THR A N 1
ATOM 1205 C CA . THR A 1 154 ? -5.276 -0.525 8.922 1.00 93.94 154 THR A CA 1
ATOM 1206 C C . THR A 1 154 ? -4.044 -1.066 8.201 1.00 93.94 154 THR A C 1
ATOM 1208 O O . THR A 1 154 ? -4.031 -1.098 6.975 1.00 93.94 154 THR A O 1
ATOM 1211 N N . ILE A 1 155 ? -3.032 -1.543 8.933 1.00 96.44 155 ILE A N 1
ATOM 1212 C CA . ILE A 1 155 ? -1.816 -2.137 8.351 1.00 96.44 155 ILE A CA 1
ATOM 1213 C C . ILE A 1 155 ? -2.148 -3.387 7.531 1.00 96.44 155 ILE A C 1
ATOM 1215 O O . ILE A 1 155 ? -1.640 -3.535 6.422 1.00 96.44 155 ILE A O 1
ATOM 1219 N N . SER A 1 156 ? -3.051 -4.240 8.025 1.00 95.31 156 SER A N 1
ATOM 1220 C CA . SER A 1 156 ? -3.558 -5.394 7.274 1.00 95.31 156 SER A CA 1
ATOM 1221 C C . SER A 1 156 ? -4.200 -4.977 5.941 1.00 95.31 156 SER A C 1
ATOM 1223 O O . SER A 1 156 ? -3.948 -5.609 4.919 1.00 95.31 156 SER A O 1
ATOM 1225 N N . LEU A 1 157 ? -4.931 -3.851 5.897 1.00 95.75 157 LEU A N 1
ATOM 1226 C CA . LEU A 1 157 ? -5.460 -3.311 4.636 1.00 95.75 157 LEU A CA 1
ATOM 1227 C C . LEU A 1 157 ? -4.347 -2.874 3.669 1.00 95.75 157 LEU A C 1
ATOM 1229 O O . LEU A 1 157 ? -4.459 -3.152 2.478 1.00 95.75 157 LEU A O 1
ATOM 1233 N N . TYR A 1 158 ? -3.282 -2.214 4.143 1.00 98.00 158 TYR A N 1
ATOM 1234 C CA . TYR A 1 158 ? -2.141 -1.837 3.289 1.00 98.00 158 TYR A CA 1
ATOM 1235 C C . TYR A 1 158 ? -1.436 -3.066 2.706 1.00 98.00 158 TYR A C 1
ATOM 1237 O O . TYR A 1 158 ? -1.213 -3.126 1.498 1.00 98.00 158 TYR A O 1
ATOM 1245 N N . LEU A 1 159 ? -1.144 -4.068 3.540 1.00 98.06 159 LEU A N 1
ATOM 1246 C CA . LEU A 1 159 ? -0.509 -5.311 3.097 1.00 98.06 159 LEU A CA 1
ATOM 1247 C C . LEU A 1 159 ? -1.411 -6.103 2.140 1.00 98.06 159 LEU A C 1
ATOM 1249 O O . LEU A 1 159 ? -0.932 -6.597 1.125 1.00 98.06 159 LEU A O 1
ATOM 1253 N N . GLY A 1 160 ? -2.720 -6.158 2.402 1.00 97.69 160 GLY A N 1
ATOM 1254 C CA . GLY A 1 160 ? -3.693 -6.780 1.505 1.00 97.69 160 GLY A CA 1
ATOM 1255 C C . GLY A 1 160 ? -3.724 -6.127 0.121 1.00 97.69 160 GLY A C 1
ATOM 1256 O O . GLY A 1 160 ? -3.704 -6.834 -0.879 1.00 97.69 160 GLY A O 1
ATOM 1257 N N . GLN A 1 161 ? -3.687 -4.790 0.041 1.00 97.94 161 GLN A N 1
ATOM 1258 C CA . GLN A 1 161 ? -3.626 -4.104 -1.259 1.00 97.94 161 GLN A CA 1
ATOM 1259 C C . GLN A 1 161 ? -2.281 -4.283 -1.968 1.00 97.94 161 GLN A C 1
ATOM 1261 O O . GLN A 1 161 ? -2.262 -4.362 -3.193 1.00 97.94 161 GLN A O 1
ATOM 1266 N N . ALA A 1 162 ? -1.176 -4.407 -1.229 1.00 98.38 162 ALA A N 1
ATOM 1267 C CA . ALA A 1 162 ? 0.110 -4.782 -1.811 1.00 98.38 162 ALA A CA 1
ATOM 1268 C C . ALA A 1 162 ? 0.078 -6.208 -2.399 1.00 98.38 162 ALA A C 1
ATOM 1270 O O . ALA A 1 162 ? 0.625 -6.426 -3.476 1.00 98.38 162 ALA A O 1
ATOM 1271 N N . VAL A 1 163 ? -0.598 -7.167 -1.746 1.00 98.44 163 VAL A N 1
ATOM 1272 C CA . VAL A 1 163 ? -0.815 -8.518 -2.302 1.00 98.44 163 VAL A CA 1
ATOM 1273 C C . VAL A 1 163 ? -1.616 -8.447 -3.603 1.00 98.44 163 VAL A C 1
A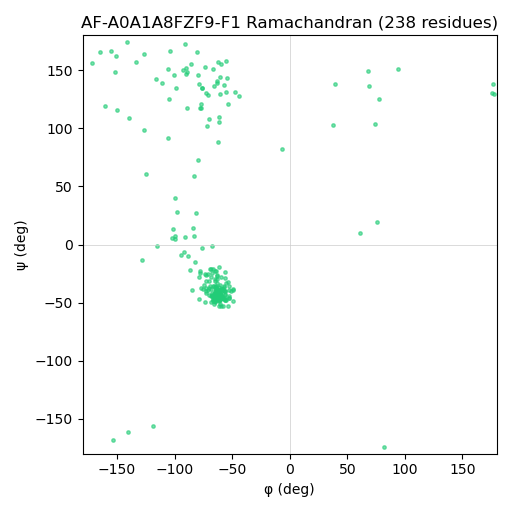TOM 1275 O O . VAL A 1 163 ? -1.143 -8.961 -4.612 1.00 98.44 163 VAL A O 1
ATOM 1278 N N . THR A 1 164 ? -2.776 -7.780 -3.610 1.00 98.19 164 THR A N 1
ATOM 1279 C CA . THR A 1 164 ? -3.629 -7.665 -4.809 1.00 98.19 164 THR A CA 1
ATOM 1280 C C . THR A 1 164 ? -2.908 -6.965 -5.965 1.00 98.19 164 THR A C 1
ATOM 1282 O O . THR A 1 164 ? -2.966 -7.446 -7.095 1.00 98.19 164 THR A O 1
ATOM 1285 N N . PHE A 1 165 ? -2.160 -5.891 -5.685 1.00 98.38 165 PHE A N 1
ATOM 1286 C CA . PHE A 1 165 ? -1.328 -5.223 -6.687 1.00 98.38 165 PHE A CA 1
ATOM 1287 C C . PHE A 1 165 ? -0.251 -6.158 -7.253 1.00 98.38 165 PHE A C 1
ATOM 1289 O O . PHE A 1 165 ? -0.115 -6.266 -8.465 1.00 98.38 165 PHE A O 1
ATOM 1296 N N . MET A 1 166 ? 0.490 -6.880 -6.405 1.00 98.25 166 MET A N 1
ATOM 1297 C CA . MET A 1 166 ? 1.539 -7.794 -6.874 1.00 98.25 166 MET A CA 1
ATOM 1298 C C . MET A 1 166 ? 0.985 -9.018 -7.621 1.00 98.25 166 MET A C 1
ATOM 1300 O O . MET A 1 166 ? 1.665 -9.573 -8.484 1.00 98.25 166 MET A O 1
ATOM 1304 N N . GLU A 1 167 ? -0.237 -9.451 -7.306 1.00 98.06 167 GLU A N 1
ATOM 1305 C CA . GLU A 1 167 ? -0.941 -10.510 -8.034 1.00 98.06 167 GLU A CA 1
ATOM 1306 C C . GLU A 1 167 ? -1.335 -10.068 -9.444 1.00 98.06 167 GLU A C 1
ATOM 1308 O O . GLU A 1 167 ? -1.064 -10.823 -10.381 1.00 98.06 167 GLU A O 1
ATOM 1313 N N . TYR A 1 168 ? -1.869 -8.848 -9.589 1.00 98.19 168 TYR A N 1
ATOM 1314 C CA . TYR A 1 168 ? -2.092 -8.196 -10.883 1.00 98.19 168 TYR A CA 1
ATOM 1315 C C . TYR A 1 168 ? -0.767 -8.027 -11.640 1.00 98.19 168 TYR A C 1
ATOM 1317 O O . TYR A 1 168 ? -0.614 -8.588 -12.718 1.00 98.19 168 TYR A O 1
ATOM 1325 N N . PHE A 1 169 ? 0.249 -7.421 -11.014 1.00 97.62 169 PHE A N 1
ATOM 1326 C CA . PHE A 1 169 ? 1.582 -7.212 -11.596 1.00 97.62 169 PHE A CA 1
ATOM 1327 C C . PHE A 1 169 ? 2.210 -8.485 -12.174 1.00 97.62 169 PHE A C 1
ATOM 1329 O O . PHE A 1 169 ? 2.853 -8.474 -13.219 1.00 97.62 169 PHE A O 1
ATOM 1336 N N . ARG A 1 170 ? 2.037 -9.619 -11.491 1.00 96.56 170 ARG A N 1
ATOM 1337 C CA . ARG A 1 170 ? 2.554 -10.915 -11.949 1.00 96.56 170 ARG A CA 1
ATOM 1338 C C . ARG A 1 170 ? 1.763 -11.493 -13.133 1.00 96.56 170 ARG A C 1
ATOM 1340 O O . ARG A 1 170 ? 2.309 -12.339 -13.840 1.00 96.56 170 ARG A O 1
ATOM 1347 N N . ALA A 1 171 ? 0.496 -11.118 -13.299 1.00 96.88 171 ALA A N 1
ATOM 1348 C CA . ALA A 1 171 ? -0.353 -11.538 -14.412 1.00 96.88 171 ALA A CA 1
ATOM 1349 C C . ALA A 1 171 ? -0.167 -10.641 -15.647 1.00 96.88 171 ALA A C 1
ATOM 1351 O O . ALA A 1 171 ? -0.100 -11.157 -16.758 1.00 96.88 171 ALA A O 1
ATOM 1352 N N . THR A 1 172 ? -0.024 -9.330 -15.442 1.00 96.38 172 THR A N 1
ATOM 1353 C CA . THR A 1 172 ? 0.093 -8.297 -16.482 1.00 96.38 172 THR A CA 1
ATOM 1354 C 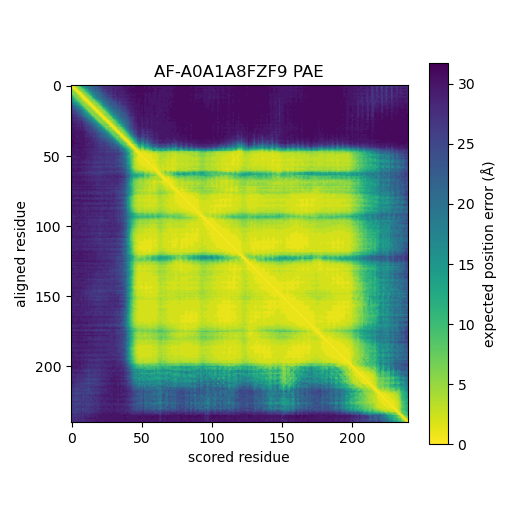C . THR A 1 172 ? 1.366 -7.454 -16.293 1.00 96.38 172 THR A C 1
ATOM 1356 O O . THR A 1 172 ? 1.276 -6.248 -16.056 1.00 96.38 172 THR A O 1
ATOM 1359 N N . PRO A 1 173 ? 2.575 -8.049 -16.335 1.00 94.06 173 PRO A N 1
ATOM 1360 C CA . PRO A 1 173 ? 3.807 -7.299 -16.112 1.00 94.06 173 PRO A CA 1
ATOM 1361 C C . PRO A 1 173 ? 4.012 -6.226 -17.201 1.00 94.06 173 PRO A C 1
ATOM 1363 O O . PRO A 1 173 ? 3.799 -6.519 -18.379 1.00 94.06 173 PRO A O 1
ATOM 1366 N N . PRO A 1 174 ? 4.473 -5.010 -16.846 1.00 93.56 174 PRO A N 1
ATOM 1367 C CA . PRO A 1 174 ? 4.848 -3.983 -17.817 1.00 93.56 174 PRO A CA 1
ATOM 1368 C C . PRO A 1 174 ? 5.888 -4.509 -18.826 1.00 93.56 174 PRO A C 1
ATOM 1370 O O . PRO A 1 174 ? 6.812 -5.205 -18.394 1.00 93.56 174 PRO A O 1
ATOM 1373 N N . PRO A 1 175 ? 5.842 -4.126 -20.120 1.00 90.00 175 PRO A N 1
ATOM 1374 C CA . PRO A 1 175 ? 6.776 -4.628 -21.140 1.00 90.00 175 PRO A CA 1
ATOM 1375 C C . PRO A 1 175 ? 8.260 -4.416 -20.807 1.00 90.00 175 PRO A C 1
ATOM 1377 O O . PRO A 1 175 ? 9.103 -5.242 -21.143 1.00 90.00 175 PRO A O 1
ATOM 1380 N N . HIS A 1 176 ? 8.582 -3.325 -20.109 1.00 89.88 176 HIS A N 1
ATOM 1381 C CA . HIS A 1 176 ? 9.946 -2.981 -19.691 1.00 89.88 176 HIS A CA 1
ATOM 1382 C C . HIS A 1 176 ? 10.322 -3.525 -18.300 1.00 89.88 176 HIS A C 1
ATOM 1384 O O . HIS A 1 176 ? 11.387 -3.199 -17.771 1.00 89.88 176 HIS A O 1
ATOM 1390 N N . SER A 1 177 ? 9.461 -4.336 -17.674 1.00 93.12 177 SER A N 1
ATOM 1391 C CA . SER A 1 177 ? 9.741 -4.909 -16.361 1.00 93.12 177 SER A CA 1
ATOM 1392 C C . SER A 1 177 ? 10.831 -5.973 -16.435 1.00 93.12 177 SER A C 1
ATOM 1394 O O . SER A 1 177 ? 10.732 -6.952 -17.170 1.00 93.12 177 SER A O 1
ATOM 1396 N N . ARG A 1 178 ? 11.845 -5.828 -15.582 1.00 93.19 178 ARG A N 1
ATOM 1397 C CA . ARG A 1 178 ? 12.909 -6.822 -15.376 1.00 93.19 178 ARG A CA 1
ATOM 1398 C C . ARG A 1 178 ? 12.662 -7.667 -14.116 1.00 93.19 178 ARG A C 1
ATOM 1400 O O . ARG A 1 178 ? 13.470 -8.527 -13.749 1.00 93.19 178 ARG A O 1
ATOM 1407 N N . LEU A 1 179 ? 11.513 -7.481 -13.453 1.00 93.62 179 LEU A N 1
ATOM 1408 C CA . LEU A 1 179 ? 11.116 -8.271 -12.290 1.00 93.62 179 LEU A CA 1
ATOM 1409 C C . LEU A 1 179 ? 10.721 -9.694 -12.711 1.00 93.62 179 LEU A C 1
ATOM 1411 O O . LEU A 1 179 ? 9.611 -9.963 -13.164 1.00 93.62 179 LEU A O 1
ATOM 1415 N N . HIS A 1 180 ? 11.630 -10.640 -12.493 1.00 92.81 180 HIS A N 1
ATOM 1416 C CA . HIS A 1 180 ? 11.428 -12.035 -12.870 1.00 92.81 180 HIS A CA 1
ATOM 1417 C C . HIS A 1 180 ? 10.211 -12.663 -12.161 1.00 92.81 180 HIS A C 1
ATOM 1419 O O . HIS A 1 180 ? 9.982 -12.451 -10.968 1.00 92.81 180 HIS A O 1
ATOM 1425 N N . ARG A 1 181 ? 9.485 -13.555 -12.852 1.00 92.56 181 ARG A N 1
ATOM 1426 C CA . ARG 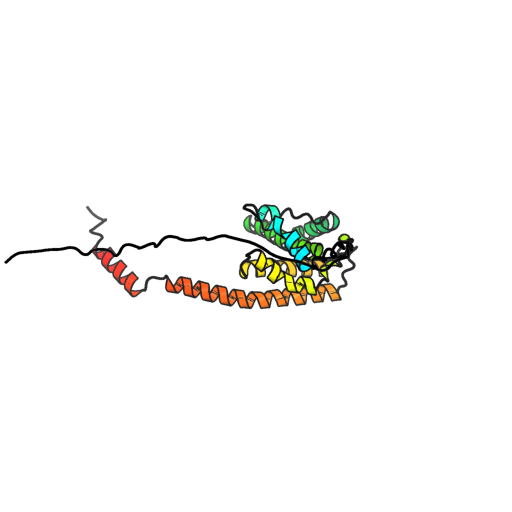A 1 181 ? 8.287 -14.254 -12.326 1.00 92.56 181 ARG A CA 1
ATOM 1427 C C . ARG A 1 181 ? 8.535 -15.031 -11.019 1.00 92.56 181 ARG A C 1
ATOM 1429 O O . ARG A 1 181 ? 7.625 -15.191 -10.205 1.00 92.56 181 ARG A O 1
ATOM 1436 N N . LYS A 1 182 ? 9.770 -15.504 -10.795 1.00 94.44 182 LYS A N 1
ATOM 1437 C CA . LYS A 1 182 ? 10.202 -16.121 -9.524 1.00 94.44 182 LYS A CA 1
ATOM 1438 C C . LYS A 1 182 ? 10.246 -15.088 -8.386 1.00 94.44 182 LYS A C 1
ATOM 1440 O O . LYS A 1 182 ? 9.734 -15.363 -7.305 1.00 94.44 182 LYS A O 1
ATOM 1445 N N . HIS A 1 183 ? 10.781 -13.895 -8.643 1.00 95.19 183 HIS A N 1
ATOM 1446 C CA . HIS A 1 183 ? 10.870 -12.796 -7.677 1.00 95.19 183 HIS A CA 1
ATOM 1447 C C . HIS A 1 183 ? 9.487 -12.253 -7.303 1.00 95.19 183 HIS A C 1
ATOM 1449 O O . HIS A 1 183 ? 9.167 -12.181 -6.120 1.00 95.19 183 HIS A O 1
ATOM 1455 N N . SER A 1 184 ? 8.605 -11.993 -8.276 1.00 95.94 184 SER A N 1
ATOM 1456 C CA . SER A 1 184 ? 7.233 -11.556 -7.971 1.00 95.94 184 SER A CA 1
ATOM 1457 C C . SER A 1 184 ? 6.447 -12.604 -7.164 1.00 95.94 184 SER A C 1
ATOM 1459 O O . SER A 1 184 ? 5.735 -12.244 -6.227 1.00 95.94 184 SER A O 1
ATOM 1461 N N . LYS A 1 185 ? 6.643 -13.910 -7.420 1.00 96.69 185 LYS A N 1
ATOM 1462 C CA . LYS A 1 185 ? 6.101 -14.987 -6.564 1.00 96.69 185 LYS A CA 1
ATOM 1463 C C . LYS A 1 185 ? 6.625 -14.903 -5.120 1.00 96.69 185 LYS A C 1
ATOM 1465 O O . LYS A 1 185 ? 5.827 -15.050 -4.198 1.00 96.69 185 LYS A O 1
ATOM 1470 N N . LEU A 1 186 ? 7.923 -14.663 -4.910 1.00 97.69 186 LEU A N 1
ATOM 1471 C CA . LEU A 1 186 ? 8.512 -14.522 -3.569 1.00 97.69 186 LEU A CA 1
ATOM 1472 C C . LEU A 1 186 ? 7.978 -13.287 -2.824 1.00 97.69 186 LEU A C 1
ATOM 1474 O O . LEU A 1 186 ? 7.604 -13.404 -1.658 1.00 97.69 186 LEU A O 1
ATOM 1478 N N . VAL A 1 187 ? 7.856 -12.143 -3.504 1.00 97.94 187 VAL A N 1
ATOM 1479 C CA . VAL A 1 187 ? 7.268 -10.911 -2.943 1.00 97.94 187 VAL A CA 1
ATOM 1480 C C . VAL A 1 187 ? 5.826 -11.150 -2.478 1.00 97.94 187 VAL A C 1
ATOM 1482 O O . VAL A 1 187 ? 5.484 -10.799 -1.350 1.00 97.94 187 VAL A O 1
ATOM 1485 N N . ILE A 1 188 ? 4.993 -11.820 -3.288 1.00 98.25 188 ILE A N 1
ATOM 1486 C CA . ILE A 1 188 ? 3.615 -12.193 -2.908 1.00 98.25 188 ILE A CA 1
ATOM 1487 C C . ILE A 1 188 ? 3.606 -13.126 -1.685 1.00 98.25 188 ILE A C 1
ATOM 1489 O O . ILE A 1 188 ? 2.783 -12.953 -0.784 1.00 98.25 188 ILE A O 1
ATOM 1493 N N . LEU A 1 189 ? 4.504 -14.117 -1.626 1.00 98.25 189 LEU A N 1
ATOM 1494 C CA . LEU A 1 189 ? 4.583 -15.052 -0.498 1.00 98.25 189 LEU A CA 1
ATOM 1495 C C . LEU A 1 189 ? 4.973 -14.352 0.812 1.00 98.25 189 LEU A C 1
ATOM 1497 O O . LEU A 1 189 ? 4.329 -14.602 1.836 1.00 98.25 189 LEU A O 1
ATOM 1501 N N . GLU A 1 190 ? 5.966 -13.457 0.788 1.00 98.44 190 GLU A N 1
ATOM 1502 C CA . GLU A 1 190 ? 6.358 -12.688 1.975 1.00 98.44 190 GLU A CA 1
ATOM 1503 C C . GLU A 1 190 ? 5.252 -11.697 2.372 1.00 98.44 190 GLU A C 1
ATOM 1505 O O . GLU A 1 190 ? 4.864 -11.677 3.535 1.00 98.44 190 GLU A O 1
ATOM 1510 N N . LEU A 1 191 ? 4.637 -10.967 1.432 1.00 98.25 191 LEU A N 1
ATOM 1511 C CA . LEU A 1 191 ? 3.487 -10.097 1.724 1.00 98.25 191 LEU A CA 1
ATOM 1512 C C . LEU A 1 191 ? 2.334 -10.860 2.395 1.00 98.25 191 LEU A C 1
ATOM 1514 O O . LEU A 1 191 ? 1.831 -10.434 3.435 1.00 98.25 191 LEU A O 1
ATOM 1518 N N . ARG A 1 192 ? 1.951 -12.028 1.861 1.00 98.06 192 ARG A N 1
ATOM 1519 C CA . ARG A 1 192 ? 0.916 -12.889 2.462 1.00 98.06 192 AR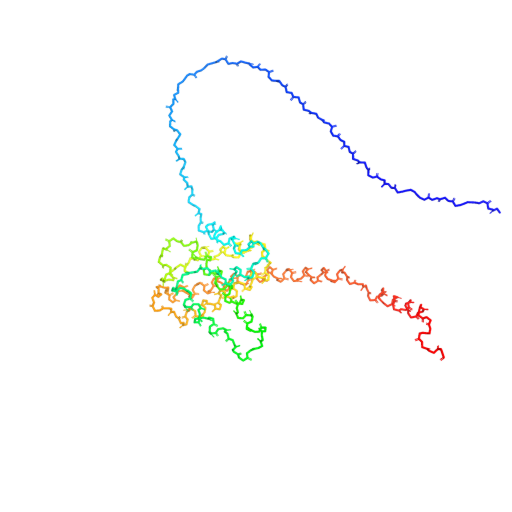G A CA 1
ATOM 1520 C C . ARG A 1 192 ? 1.319 -13.402 3.849 1.00 98.06 192 ARG A C 1
ATOM 1522 O O . ARG A 1 192 ? 0.447 -13.582 4.699 1.00 98.06 192 ARG A O 1
ATOM 1529 N N . LYS A 1 193 ? 2.609 -13.640 4.104 1.00 97.38 193 LYS A N 1
ATOM 1530 C CA . LYS A 1 193 ? 3.122 -13.974 5.442 1.00 97.38 193 LYS A CA 1
ATOM 1531 C C . LYS A 1 193 ? 2.979 -12.784 6.396 1.00 97.38 193 LYS A C 1
ATOM 1533 O O . LYS A 1 193 ? 2.367 -12.950 7.447 1.00 97.38 193 LYS A O 1
ATOM 1538 N N . LEU A 1 194 ? 3.406 -11.585 5.993 1.00 97.19 194 LEU A N 1
ATOM 1539 C CA . LEU A 1 194 ? 3.240 -10.357 6.781 1.00 97.19 194 LEU A CA 1
ATOM 1540 C C . LEU A 1 194 ? 1.757 -10.065 7.087 1.00 97.19 194 LEU A C 1
ATOM 1542 O O . LEU A 1 194 ? 1.440 -9.674 8.210 1.00 97.19 194 LEU A O 1
ATOM 1546 N N . CYS A 1 195 ? 0.836 -10.322 6.145 1.00 94.75 195 CYS A N 1
ATOM 1547 C CA . CYS A 1 195 ? -0.611 -10.258 6.392 1.00 94.75 195 CYS A CA 1
ATOM 1548 C C . CYS A 1 195 ? -1.050 -11.189 7.533 1.00 94.75 195 CYS A C 1
ATOM 1550 O O . CYS A 1 195 ? -1.792 -10.760 8.416 1.00 94.75 195 CYS A O 1
ATOM 1552 N N . ARG A 1 196 ? -0.593 -12.452 7.542 1.00 94.44 196 ARG A N 1
ATOM 1553 C CA . ARG A 1 196 ? -0.913 -13.412 8.617 1.00 94.44 196 ARG A CA 1
ATOM 1554 C C . ARG A 1 196 ? -0.314 -12.983 9.953 1.00 94.44 196 ARG A C 1
ATOM 1556 O O . ARG A 1 196 ? -1.000 -13.042 10.970 1.00 94.44 196 ARG A O 1
ATOM 1563 N N . ASP A 1 197 ? 0.931 -12.517 9.946 1.00 92.75 197 ASP A N 1
ATOM 1564 C CA . ASP A 1 197 ? 1.647 -12.110 11.156 1.00 92.75 197 ASP A CA 1
ATOM 1565 C C . ASP A 1 197 ? 0.982 -10.888 11.817 1.00 92.75 197 ASP A C 1
ATOM 1567 O O . ASP A 1 197 ? 0.685 -10.925 13.012 1.00 92.75 197 ASP A O 1
ATOM 1571 N N . VAL A 1 198 ? 0.620 -9.861 11.036 1.00 92.06 198 VAL A N 1
ATOM 1572 C CA . VAL A 1 198 ? -0.192 -8.722 11.513 1.00 92.06 198 VAL A CA 1
ATOM 1573 C C . VAL A 1 198 ? -1.612 -9.161 11.895 1.00 92.06 198 VAL A C 1
ATOM 1575 O O . VAL A 1 198 ? -2.168 -8.660 12.873 1.00 92.06 198 VAL A O 1
ATOM 1578 N N . GLY A 1 199 ? -2.193 -10.124 11.174 1.00 84.12 199 GLY A N 1
ATOM 1579 C CA . GLY A 1 199 ? -3.509 -10.699 11.459 1.00 84.12 199 GLY A CA 1
ATOM 1580 C C . GLY A 1 199 ? -3.625 -11.279 12.872 1.00 84.12 199 GLY A C 1
ATOM 1581 O O . GLY A 1 199 ? -4.622 -11.027 13.549 1.00 84.12 199 GLY A O 1
ATOM 1582 N N . ARG A 1 200 ? -2.584 -11.957 13.378 1.00 87.00 200 ARG A N 1
ATOM 1583 C CA . ARG A 1 200 ? -2.555 -12.438 14.775 1.00 87.00 200 ARG A CA 1
ATOM 1584 C C . ARG A 1 200 ? -2.663 -11.280 15.779 1.00 87.00 200 ARG A C 1
ATOM 1586 O O . ARG A 1 200 ? -3.439 -11.359 16.728 1.00 87.00 200 ARG A O 1
ATOM 1593 N N . THR A 1 201 ? -1.966 -10.166 15.535 1.00 78.75 201 THR A N 1
ATOM 1594 C CA . THR A 1 201 ? -2.078 -8.947 16.360 1.00 78.75 201 THR A CA 1
ATOM 1595 C C . THR A 1 201 ? -3.460 -8.289 16.247 1.00 78.75 201 THR A C 1
ATOM 1597 O O . THR A 1 201 ? -3.983 -7.779 17.240 1.00 78.75 201 THR A O 1
ATOM 1600 N N . VAL A 1 202 ? -4.084 -8.316 15.062 1.00 78.38 202 VAL A N 1
ATOM 1601 C CA . VAL A 1 202 ? -5.457 -7.820 14.853 1.00 78.38 202 VAL A CA 1
ATOM 1602 C C . VAL A 1 202 ? -6.462 -8.596 15.700 1.00 78.38 202 VAL A C 1
ATOM 1604 O O . VAL A 1 202 ? -7.293 -7.966 16.351 1.00 78.38 202 VAL A O 1
ATOM 1607 N N . LEU A 1 203 ? -6.378 -9.929 15.734 1.00 76.94 203 LEU A N 1
ATOM 1608 C CA . LEU A 1 203 ? -7.273 -10.769 16.539 1.00 76.94 203 LEU A CA 1
ATOM 1609 C C . LEU A 1 203 ? -7.170 -10.432 18.034 1.00 76.94 203 LEU A C 1
ATOM 1611 O O . LEU A 1 203 ? -8.195 -10.213 18.681 1.00 76.94 203 LEU A O 1
ATOM 1615 N N . GLY A 1 204 ? -5.950 -10.273 18.561 1.00 76.25 204 GLY A N 1
ATOM 1616 C CA . GLY A 1 204 ? -5.732 -9.810 19.937 1.00 76.25 204 GLY A CA 1
ATOM 1617 C C . GLY A 1 204 ? -6.347 -8.430 20.204 1.00 76.25 204 GLY A C 1
ATOM 1618 O O . GLY A 1 204 ? -7.072 -8.243 21.181 1.00 76.25 204 GLY A O 1
ATOM 1619 N N . HIS A 1 205 ? -6.150 -7.466 19.299 1.00 75.06 205 HIS A N 1
ATOM 1620 C CA . HIS A 1 205 ? -6.752 -6.134 19.423 1.00 75.06 205 HIS A CA 1
ATOM 1621 C C . HIS A 1 205 ? -8.291 -6.164 19.365 1.00 75.06 205 HIS A C 1
ATOM 1623 O O . HIS A 1 205 ? -8.954 -5.433 20.106 1.00 75.06 205 HIS A O 1
ATOM 1629 N N . GLN A 1 206 ? -8.877 -7.018 18.522 1.00 77.62 206 GLN A N 1
ATOM 1630 C CA . GLN A 1 206 ? -10.326 -7.214 18.452 1.00 77.62 206 GLN A CA 1
ATOM 1631 C C . GLN A 1 206 ? -10.875 -7.837 19.741 1.00 77.62 206 GLN A C 1
ATOM 1633 O O . GLN A 1 206 ? -11.901 -7.371 20.234 1.00 77.62 206 GLN A O 1
ATOM 1638 N N . LEU A 1 207 ? -10.188 -8.832 20.312 1.00 80.00 207 LEU A N 1
ATOM 1639 C CA . LEU A 1 207 ? -10.562 -9.459 21.582 1.00 80.00 207 LEU A CA 1
ATOM 1640 C C . LEU A 1 207 ? -10.558 -8.441 22.731 1.00 80.00 207 LEU A C 1
ATOM 1642 O O . LEU A 1 207 ? -11.583 -8.266 23.389 1.00 80.00 207 LEU A O 1
ATOM 1646 N N . MET A 1 208 ? -9.465 -7.690 22.897 1.00 73.38 208 MET A N 1
ATOM 1647 C CA . MET A 1 208 ? -9.358 -6.624 23.906 1.00 73.38 208 MET A CA 1
ATOM 1648 C C . MET A 1 208 ? -10.425 -5.535 23.707 1.00 73.38 208 MET A C 1
ATOM 1650 O O . MET A 1 208 ? -11.005 -5.030 24.668 1.00 73.38 208 MET A O 1
ATOM 1654 N N . THR A 1 209 ? -10.736 -5.187 22.454 1.00 79.69 209 THR A N 1
ATOM 1655 C CA . THR A 1 209 ? -11.793 -4.215 22.131 1.00 79.69 209 THR A CA 1
ATOM 1656 C C . THR A 1 209 ? -13.186 -4.748 22.468 1.00 79.69 209 THR A C 1
ATOM 1658 O O . THR A 1 209 ? -14.017 -3.991 22.968 1.00 79.69 209 THR A O 1
ATOM 1661 N N . LYS A 1 210 ? -13.455 -6.041 22.236 1.00 81.50 210 LYS A N 1
ATOM 1662 C CA . LYS A 1 210 ? -14.704 -6.698 22.649 1.00 81.50 210 LYS A CA 1
ATOM 1663 C C . LYS A 1 210 ? -14.824 -6.726 24.174 1.00 81.50 210 LYS A C 1
ATOM 1665 O O . LYS A 1 210 ? -15.832 -6.255 24.687 1.00 81.50 210 LYS A O 1
ATOM 1670 N N . GLN A 1 211 ? -13.787 -7.160 24.893 1.00 76.19 211 GLN A N 1
ATOM 1671 C CA . GLN A 1 211 ? -13.759 -7.157 26.362 1.00 76.19 211 GLN A CA 1
ATOM 1672 C C . GLN A 1 211 ? -14.006 -5.754 26.938 1.00 76.19 211 GLN A C 1
ATOM 1674 O O . GLN A 1 211 ? -14.891 -5.588 27.768 1.00 76.19 211 GLN A O 1
ATOM 1679 N N . LYS A 1 212 ? -13.324 -4.718 26.426 1.00 82.69 212 LYS A N 1
ATOM 1680 C CA . LYS A 1 212 ? -13.510 -3.315 26.850 1.00 82.69 212 LYS A CA 1
ATOM 1681 C C . LYS A 1 212 ? -14.886 -2.726 26.503 1.00 82.69 212 LYS A 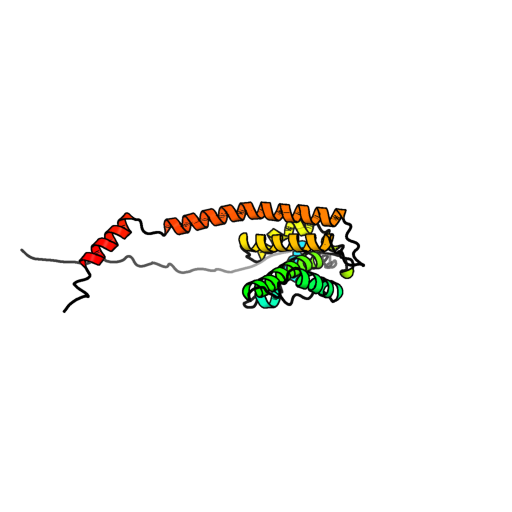C 1
ATOM 1683 O O . LYS A 1 212 ? -15.283 -1.719 27.089 1.00 82.69 212 LYS A O 1
ATOM 1688 N N . LYS A 1 213 ? -15.603 -3.299 25.530 1.00 81.81 213 LYS A N 1
ATOM 1689 C CA . LYS A 1 213 ? -17.016 -2.975 25.278 1.00 81.81 213 LYS A CA 1
ATOM 1690 C C . LYS A 1 213 ? -17.917 -3.687 26.286 1.00 81.81 213 LYS A C 1
ATOM 1692 O O . LYS A 1 213 ? -18.752 -3.026 26.884 1.00 81.81 213 LYS A O 1
ATOM 1697 N N . VAL A 1 214 ? -17.705 -4.986 26.511 1.00 80.56 214 VAL A N 1
ATOM 1698 C CA . VAL A 1 214 ? -18.468 -5.798 27.477 1.00 80.56 214 VAL A CA 1
ATOM 1699 C C . VAL A 1 214 ? -18.336 -5.250 28.900 1.00 80.56 214 VAL A C 1
ATOM 1701 O O . VAL A 1 214 ? -19.347 -5.068 29.562 1.00 80.56 214 VAL A O 1
ATOM 1704 N N . SER A 1 215 ? -17.134 -4.859 29.334 1.00 74.56 215 SER A N 1
ATOM 1705 C CA . SER A 1 215 ? -16.884 -4.261 30.658 1.00 74.56 215 SER A CA 1
ATOM 1706 C C . SER A 1 215 ? -17.497 -2.864 30.857 1.00 74.56 215 SER A C 1
ATOM 1708 O O . SER A 1 215 ? -17.280 -2.242 31.893 1.00 74.56 215 SER A O 1
ATOM 1710 N N . LYS A 1 216 ? -18.170 -2.318 29.837 1.00 81.00 216 LYS A N 1
ATOM 1711 C CA . LYS A 1 216 ? -18.916 -1.052 29.876 1.00 81.00 216 LYS A CA 1
ATOM 1712 C C . LYS A 1 216 ? -20.419 -1.250 29.675 1.00 81.00 216 LYS A C 1
ATOM 1714 O O . LYS A 1 216 ? -21.150 -0.263 29.642 1.00 81.00 216 LYS A O 1
ATOM 1719 N N . LEU A 1 217 ? -20.875 -2.486 29.477 1.00 83.31 217 LEU A N 1
ATOM 1720 C CA . LEU A 1 217 ? -22.297 -2.788 29.434 1.00 83.31 217 LEU A CA 1
ATOM 1721 C C . LEU A 1 217 ? -22.837 -2.783 30.864 1.00 83.31 217 LEU A C 1
ATOM 1723 O O . LEU A 1 217 ? -22.236 -3.363 31.764 1.00 83.31 217 LEU A O 1
ATOM 1727 N N . VAL A 1 218 ? -23.980 -2.129 31.046 1.00 79.50 218 VAL A N 1
ATOM 1728 C CA . VAL A 1 218 ? -24.794 -2.241 32.261 1.00 79.50 218 VAL A CA 1
ATOM 1729 C C . VAL A 1 218 ? -25.272 -3.695 32.381 1.00 79.50 218 VAL A C 1
ATOM 1731 O O . VAL A 1 218 ? -25.583 -4.314 31.356 1.00 79.50 218 VAL A O 1
ATOM 1734 N N . SER A 1 219 ? -25.302 -4.258 33.595 1.00 82.81 219 SER A N 1
ATOM 1735 C CA . SER A 1 219 ? -25.760 -5.641 33.792 1.00 82.81 219 SER A CA 1
ATOM 1736 C C . SER A 1 219 ? -27.228 -5.795 33.370 1.00 82.81 219 SER A C 1
ATOM 1738 O O . SER A 1 219 ? -27.981 -4.817 33.329 1.00 82.81 219 SER A O 1
ATOM 1740 N N . LYS A 1 220 ? -27.673 -7.015 33.037 1.00 83.38 220 LYS A N 1
ATOM 1741 C CA . LYS A 1 220 ? -29.091 -7.235 32.685 1.00 83.38 220 LYS A CA 1
ATOM 1742 C C . LYS A 1 220 ? -30.004 -6.924 33.871 1.00 83.38 220 LYS A C 1
ATOM 1744 O O . LYS A 1 220 ? -31.143 -6.512 33.675 1.00 83.38 220 LYS A O 1
ATOM 1749 N N . GLU A 1 221 ? -29.487 -7.118 35.071 1.00 85.44 221 GLU A N 1
ATOM 1750 C CA . GLU A 1 221 ? -30.145 -6.975 36.359 1.00 85.44 221 GLU A CA 1
ATOM 1751 C C . GLU A 1 221 ? -30.349 -5.488 36.674 1.00 85.44 221 GLU A C 1
ATOM 1753 O O . GLU A 1 221 ? -31.486 -5.071 36.888 1.00 85.44 221 GLU A O 1
ATOM 1758 N N . ASP A 1 222 ? -29.303 -4.666 36.548 1.00 85.44 222 ASP A N 1
ATOM 1759 C CA . ASP A 1 222 ? -29.392 -3.202 36.664 1.00 85.44 222 ASP A CA 1
ATOM 1760 C C . ASP A 1 222 ? -30.303 -2.604 35.583 1.00 85.44 222 ASP A C 1
ATOM 1762 O O . ASP A 1 222 ? -31.079 -1.685 35.842 1.00 85.44 222 ASP A O 1
ATOM 1766 N N . LEU A 1 223 ? -30.238 -3.131 34.355 1.00 87.31 223 LEU A N 1
ATOM 1767 C CA . LEU A 1 223 ? -31.042 -2.645 33.233 1.00 87.31 223 LEU A CA 1
ATOM 1768 C C . LEU A 1 223 ? -32.528 -3.002 33.424 1.00 87.31 223 LEU A C 1
ATOM 1770 O O . LEU A 1 223 ? -33.393 -2.169 33.154 1.00 87.31 223 LEU A O 1
ATOM 1774 N N . ARG A 1 224 ? -32.835 -4.185 33.978 1.00 87.75 224 ARG A N 1
ATOM 1775 C CA . ARG A 1 224 ? -34.184 -4.571 34.433 1.00 87.75 224 ARG A CA 1
ATOM 1776 C C . ARG A 1 224 ? -34.666 -3.705 35.594 1.00 87.75 224 ARG A C 1
ATOM 1778 O O . ARG A 1 224 ? -35.788 -3.211 35.535 1.00 87.75 224 ARG A O 1
ATOM 1785 N N . LEU A 1 225 ? -33.837 -3.487 36.615 1.00 88.56 225 LEU A N 1
ATOM 1786 C CA . LEU A 1 225 ? -34.169 -2.631 37.756 1.00 88.56 225 LEU A CA 1
ATOM 1787 C C . LEU A 1 225 ? -34.480 -1.203 37.289 1.00 88.56 225 LEU A C 1
ATOM 1789 O O . LEU A 1 225 ? -35.508 -0.640 37.656 1.00 88.56 225 LEU A O 1
ATOM 1793 N N . CYS A 1 226 ? -33.655 -0.655 36.397 1.00 86.38 226 CYS A N 1
ATOM 1794 C CA . CYS A 1 226 ? -33.865 0.655 35.792 1.00 86.38 226 CYS A CA 1
ATOM 1795 C C . CYS A 1 226 ? -35.160 0.708 34.955 1.00 86.38 226 CYS A C 1
ATOM 1797 O O . CYS A 1 226 ? -35.901 1.683 35.046 1.00 86.38 226 CYS A O 1
ATOM 1799 N N . GLN A 1 227 ? -35.503 -0.354 34.212 1.00 88.81 227 GLN A N 1
ATOM 1800 C CA . GLN A 1 227 ? -36.789 -0.460 33.502 1.00 88.81 227 GLN A CA 1
ATOM 1801 C C . GLN A 1 227 ? -38.001 -0.522 34.446 1.00 88.81 227 GLN A C 1
ATOM 1803 O O . GLN A 1 227 ? -39.015 0.113 34.162 1.00 88.81 227 GLN A O 1
ATOM 1808 N N . VAL A 1 228 ? -37.918 -1.267 35.554 1.00 89.00 228 VAL A N 1
ATOM 1809 C CA . VAL A 1 228 ? -38.988 -1.347 36.566 1.00 89.00 228 VAL A CA 1
ATOM 1810 C C . VAL A 1 228 ? -39.182 0.009 37.241 1.00 89.00 228 VAL A C 1
ATOM 1812 O O . VAL A 1 228 ? -40.301 0.517 37.280 1.00 89.00 228 VAL A O 1
ATOM 1815 N N . LEU A 1 229 ? -38.091 0.636 37.690 1.00 86.31 229 LEU A N 1
ATOM 1816 C CA . LEU A 1 229 ? -38.120 1.968 38.290 1.00 86.31 229 LEU A CA 1
ATOM 1817 C C . LEU A 1 229 ? -38.657 3.013 37.307 1.00 86.31 229 LEU A C 1
ATOM 1819 O O . LEU A 1 229 ? -39.511 3.802 37.690 1.00 86.31 229 LEU A O 1
ATOM 1823 N N . ALA A 1 230 ? -38.233 2.995 36.039 1.00 84.50 230 ALA A N 1
ATOM 1824 C CA . ALA A 1 230 ? -38.750 3.903 35.016 1.00 84.50 230 ALA A CA 1
ATOM 1825 C C . ALA A 1 230 ? -40.256 3.713 34.776 1.00 84.50 230 ALA A C 1
ATOM 1827 O O . ALA A 1 230 ? -40.980 4.699 34.713 1.00 84.50 230 ALA A O 1
ATOM 1828 N N . ARG A 1 231 ? -40.753 2.469 34.709 1.00 80.44 231 ARG A N 1
ATOM 1829 C CA . ARG A 1 231 ? -42.196 2.188 34.579 1.00 80.44 231 ARG A CA 1
ATOM 1830 C C . ARG A 1 231 ? -43.002 2.691 35.777 1.00 80.44 231 ARG A C 1
ATOM 1832 O O . ARG A 1 231 ? -44.078 3.233 35.574 1.00 80.44 231 ARG A O 1
ATOM 1839 N N . ALA A 1 232 ? -42.473 2.566 36.994 1.00 78.88 232 ALA A N 1
ATOM 1840 C CA . ALA A 1 232 ? -43.107 3.109 38.197 1.00 78.88 232 ALA A CA 1
ATOM 1841 C C . ALA A 1 232 ? -43.052 4.651 38.272 1.00 78.88 232 ALA A C 1
ATOM 1843 O O . ALA A 1 232 ? -43.897 5.264 38.917 1.00 78.88 232 ALA A O 1
ATOM 1844 N N . LYS A 1 233 ? -42.068 5.286 37.615 1.00 75.88 233 LYS A N 1
ATOM 1845 C CA . LYS A 1 233 ? -41.845 6.745 37.609 1.00 75.88 233 LYS A CA 1
ATOM 1846 C C . LYS A 1 233 ? -42.368 7.484 36.375 1.00 75.88 233 LYS A C 1
ATOM 1848 O O . LYS A 1 233 ? -42.094 8.674 36.246 1.00 75.88 233 LYS A O 1
ATOM 1853 N N . ILE A 1 234 ? -43.100 6.814 35.487 1.00 65.19 234 ILE A N 1
ATOM 1854 C CA . ILE A 1 234 ? -43.866 7.447 34.407 1.00 65.19 234 ILE A CA 1
ATOM 1855 C C . ILE A 1 234 ? -45.344 7.378 34.820 1.00 65.19 234 ILE A C 1
ATOM 1857 O O . ILE A 1 234 ? -46.001 6.375 34.535 1.00 65.19 234 ILE A O 1
ATOM 1861 N N . PRO A 1 235 ? -45.891 8.403 35.505 1.00 60.69 235 PRO A N 1
ATOM 1862 C CA . PRO A 1 235 ? -47.327 8.497 35.713 1.00 60.69 235 PRO A CA 1
ATOM 1863 C C . PRO A 1 235 ? -47.988 8.717 34.353 1.00 60.69 235 PRO A C 1
ATOM 1865 O O . PRO A 1 235 ? -47.490 9.507 33.553 1.00 60.69 235 PRO A O 1
ATOM 1868 N N . SER A 1 236 ? -49.082 7.996 34.112 1.00 58.81 236 SER A N 1
ATOM 1869 C CA . SER A 1 236 ? -49.967 8.038 32.940 1.00 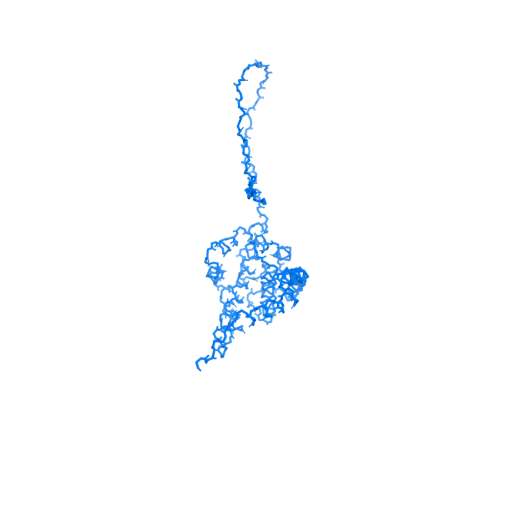58.81 236 SER A CA 1
ATOM 1870 C C . SER A 1 236 ? -49.706 9.150 31.904 1.00 58.81 236 SER A C 1
ATOM 1872 O O . SER A 1 236 ? -50.402 10.158 31.850 1.00 58.81 236 SER A O 1
ATOM 1874 N N . ALA A 1 237 ? -48.750 8.934 30.995 1.00 54.81 237 ALA A N 1
ATOM 1875 C CA . ALA A 1 237 ? -48.542 9.796 29.824 1.00 54.81 237 ALA A CA 1
ATOM 1876 C C . ALA A 1 237 ? -49.523 9.468 28.669 1.00 54.81 237 ALA A C 1
ATOM 1878 O O . ALA A 1 237 ? -49.194 9.643 27.494 1.00 54.81 237 ALA A O 1
ATOM 1879 N N . ARG A 1 238 ? -50.705 8.924 28.997 1.00 51.97 238 ARG A N 1
ATOM 1880 C CA . ARG A 1 238 ? -51.823 8.622 28.089 1.00 51.97 238 ARG A CA 1
ATOM 1881 C C . ARG A 1 238 ? -53.150 8.730 28.853 1.00 51.97 238 ARG A C 1
ATOM 1883 O O . ARG A 1 238 ? -53.385 7.915 29.737 1.00 51.97 238 ARG A O 1
ATOM 1890 N N . GLY A 1 239 ? -53.994 9.681 28.453 1.00 46.41 239 GLY A N 1
ATOM 1891 C CA . GLY A 1 239 ? -55.333 9.927 29.010 1.00 46.41 239 GLY A CA 1
ATOM 1892 C C . GLY A 1 239 ? -55.309 10.662 30.362 1.00 46.41 239 GLY A C 1
ATOM 1893 O O . GLY A 1 239 ? -54.596 10.225 31.264 1.00 46.41 239 GLY A O 1
ATOM 1894 N N . HIS A 1 240 ? -55.987 11.798 30.580 1.00 38.56 240 HIS A N 1
ATOM 1895 C CA . HIS A 1 240 ? -57.097 12.430 29.833 1.00 38.56 240 HIS A CA 1
ATOM 1896 C C . HIS A 1 240 ? -58.315 11.527 29.599 1.00 38.56 240 HIS A C 1
ATOM 1898 O O . HIS A 1 240 ? -58.188 10.558 28.821 1.00 38.56 240 HIS A O 1
#

Radius of gyration: 31.21 Å; Cα contacts (8 Å, |Δi|>4): 169; chains: 1; bounding box: 109×45×94 Å

Foldseek 3Di:
DDDDDDDDDDDDDDDDDDDDDDDDDDDDDDDDDDDDDDPPDDPPPPDALQRQLLVQCVVLLDDDPNLVSLLPQDDDDLVVVVLVVVLVVQA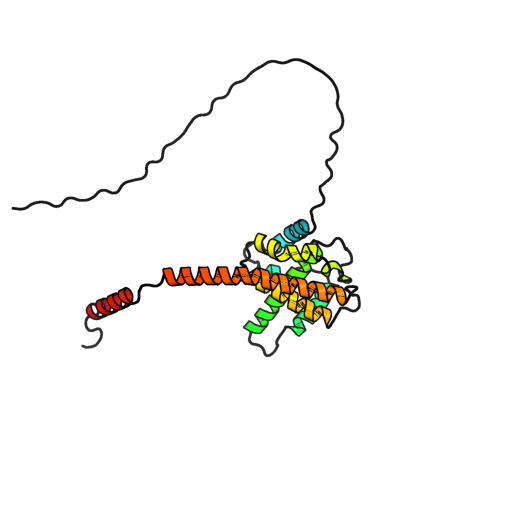DPPDDPVSRVVSSVLSSLLSSVLSSLVSSDPDPPSNQVPSLLPLVSLLCQLVSCVVSVDDLVVSLSSLVSNLVVLVVCLVDPDPNHPQDNVSSVVSNVVSVVVSVVSVVVVVVVVVVVVVVVVVPDDDPVVVVVVVVVVVVVDPPPDDD

Secondary structure (DSSP, 8-state):
---------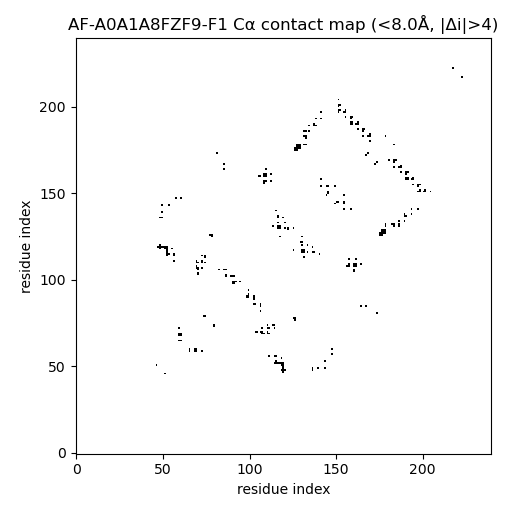PPPP-----------------------------------HHHHHHHHHHHHHSSTTHHHHHHS----HHHHHHHHHHHHHH--TTS-HHHHHHHHHHHHHHHHHHHHHHHT---S-GGG-GGGG-HHHHHHHHHHHHHTT--HHHHHHHHHHHHHHHHHHHHS--TT----HHHHHHHHHHHHHHHHHHHHHHHHHHHHHHHHHHTTSPPHHHHHHHHHHHHHT---SS--

pLDDT: mean 79.62, std 23.53, range [26.11, 98.44]

Sequence (240 aa):
EEPTVTEAPVPKKKKAKKAKKSKRAKEASPDSACASSKTEKSPKEKLSARERAFQGLAPYFAGKSKASKLRNIPLGTSIESYLEDYFTYIFCPEGTTKMQENAVTKLSRAKVFIKFLLLGSDSDASWNWEFLNNIPLLKSYPTVLRNFGLLPTTISLYLGQAVTFMEYFRATPPPHSRLHRKHSKLVILELRKLCRDVGRTVLGHQLMTKQKKVSKLVSKEDLRLCQVLARAKIPSARGH

Mean predicted aligned error: 14.56 Å